Protein AF-A0A5M4EKE8-F1 (afdb_monomer_lite)

Radius of gyration: 19.18 Å; chains: 1; bounding box: 45×44×50 Å

Sequence (243 aa):
MVRGKYVNEHEVLLSEEEISHILTNMDTWMQNNTNKCTERKLEPSVVVTDFEQWIRYGADLSTQSAECKNLRIIAIAIPQESGLASSQNDFKNTFIHEYYHAQQNDLDQCNIKGDFSQSNSIWFVEGGAHYFSTSILAKESKKNIDSEILRMAYDIRDLSEDELIGQPDKWGAAALLLMTKLNLLSENSIMDSSLFDNCARENDFDSNSREIQHVKKHWKSIENKNGIFSFKKEALNFNKYSY

Foldseek 3Di:
DQPPDDFDFDDQPDDPVRLVVVLVVQLVVCVVCQVQAPPDRQDSVVVSVVVSSCRVRVTYQKDKDPRAQRDIDIDGHDDPVCVCPVCVLVVQLRVQLNVLLNLLRCLPPDDFPDDPLLGLNPLLSLQLSNLQSLQVVCVVVVHDSLQSLQVQCLVCLPPDSVVCSVVSHSLSVLLVVLCCLLVVDPPVCSNNNVCNPPPCSPVVVPSPDPSNVLSVVQSNQWDADPSGIDHDVSSSPDDPPDD

pLDDT: mean 87.77, std 12.26, range [34.72, 98.62]

Secondary structure (DSSP, 8-state):
-BTTB---B----S-HHHHHHHHHHHHHHHHHHGGG--SS---HHHHHHHHHHHHHTTB-SEEEEEEETTEEEEEE---GGGTTTTSHHHHHHHHHHHHHHHH-TTTTT----S-TTT-SHHHHHHHHHHHHHHHHHHHHTT--HHHHHHHHHHHHTTS-HHHHHT-HHHHHHHHHHHHHHTTSS-HHHHHTSGGGSTTHHHHTS-TTSHHHHHHHHHTT-EEEETTEEEE-HHHH---TT--

Structure (mmCIF, N/CA/C/O backbone):
data_AF-A0A5M4EKE8-F1
#
_entry.id   AF-A0A5M4EKE8-F1
#
loop_
_atom_site.group_PDB
_atom_site.id
_atom_site.type_symbol
_atom_site.label_atom_id
_atom_site.label_alt_id
_atom_site.label_comp_id
_atom_site.label_asym_id
_atom_site.label_entity_id
_atom_site.label_seq_id
_atom_site.pdbx_PDB_ins_code
_atom_site.Cartn_x
_atom_site.Cartn_y
_atom_site.Cartn_z
_atom_site.occupancy
_atom_site.B_iso_or_equiv
_atom_site.auth_seq_id
_atom_site.auth_comp_id
_atom_site.auth_asym_id
_atom_site.auth_atom_id
_atom_site.pdbx_PDB_model_num
ATOM 1 N N . MET A 1 1 ? -6.891 -1.728 -20.265 1.00 34.72 1 MET A N 1
ATOM 2 C CA . MET A 1 1 ? -6.288 -3.034 -19.896 1.00 34.72 1 MET A CA 1
ATOM 3 C C . MET A 1 1 ? -4.953 -3.172 -20.611 1.00 34.72 1 MET A C 1
ATOM 5 O O . MET A 1 1 ? -4.937 -3.389 -21.819 1.00 34.72 1 MET A O 1
ATOM 9 N N . VAL A 1 2 ? -3.840 -3.075 -19.883 1.00 49.22 2 VAL A N 1
ATOM 10 C CA . VAL A 1 2 ? -2.489 -3.290 -20.431 1.00 49.22 2 VAL A CA 1
ATOM 11 C C . VAL A 1 2 ? -2.040 -4.706 -20.044 1.00 49.22 2 VAL A C 1
ATOM 13 O O . VAL A 1 2 ? -2.000 -5.047 -18.865 1.00 49.22 2 VAL A O 1
ATOM 16 N N . ARG A 1 3 ? -1.809 -5.582 -21.038 1.00 50.12 3 ARG A N 1
ATOM 17 C CA . ARG A 1 3 ? -1.478 -7.024 -20.868 1.00 50.12 3 ARG A CA 1
ATOM 18 C C . ARG A 1 3 ? -2.383 -7.819 -19.904 1.00 50.12 3 ARG A C 1
ATOM 20 O O . ARG A 1 3 ? -1.906 -8.650 -19.137 1.00 50.12 3 ARG A O 1
ATOM 27 N N . GLY A 1 4 ? -3.697 -7.605 -19.930 1.00 51.53 4 GLY A N 1
ATOM 28 C CA . GLY A 1 4 ? -4.604 -8.377 -19.065 1.00 51.53 4 GLY A CA 1
ATOM 29 C C . GLY A 1 4 ? -4.650 -7.914 -17.605 1.00 51.53 4 GLY A C 1
ATOM 30 O O . GLY A 1 4 ? -5.331 -8.550 -16.805 1.00 51.53 4 GLY A O 1
ATOM 31 N N . LYS A 1 5 ? -3.964 -6.815 -17.254 1.00 58.81 5 LYS A N 1
ATOM 32 C CA . LYS A 1 5 ? -4.052 -6.176 -15.935 1.00 58.81 5 LYS A CA 1
ATOM 33 C C . LYS A 1 5 ? -5.082 -5.041 -15.949 1.00 58.81 5 LYS A C 1
ATOM 35 O O . LYS A 1 5 ? -5.201 -4.306 -16.939 1.00 58.81 5 LYS A O 1
ATOM 40 N N . TYR A 1 6 ? -5.832 -4.921 -14.855 1.00 65.56 6 TYR A N 1
ATOM 41 C CA . TYR A 1 6 ? -6.692 -3.770 -14.583 1.00 65.56 6 TYR A CA 1
ATOM 42 C C . TYR A 1 6 ? -5.802 -2.620 -14.119 1.00 65.56 6 TYR A C 1
ATOM 44 O O . TYR A 1 6 ? -5.177 -2.723 -13.072 1.00 65.56 6 TYR A O 1
ATOM 52 N N . VAL A 1 7 ? -5.712 -1.582 -14.943 1.00 74.38 7 VAL A N 1
ATOM 53 C CA . VAL A 1 7 ? -4.886 -0.388 -14.726 1.00 74.38 7 VAL A CA 1
ATOM 54 C C . VAL A 1 7 ? -5.716 0.831 -15.097 1.00 74.38 7 VAL A C 1
ATOM 56 O O . VAL A 1 7 ? -6.586 0.733 -15.976 1.00 74.38 7 VAL A O 1
ATOM 59 N N . ASN A 1 8 ? -5.450 1.960 -14.453 1.00 79.25 8 ASN A N 1
ATOM 60 C CA . ASN A 1 8 ? -5.975 3.244 -14.898 1.00 79.25 8 ASN A CA 1
ATOM 61 C C . ASN A 1 8 ? -5.157 3.721 -16.099 1.00 79.25 8 ASN A C 1
ATOM 63 O O . ASN A 1 8 ? -3.940 3.584 -16.109 1.00 79.25 8 ASN A O 1
ATOM 67 N N . GLU A 1 9 ? -5.813 4.255 -17.124 1.00 86.69 9 GLU A N 1
ATOM 68 C CA . GLU A 1 9 ? -5.136 4.759 -18.324 1.00 86.69 9 GLU A CA 1
ATOM 69 C C . GLU A 1 9 ? -5.091 6.289 -18.291 1.00 86.69 9 GLU A C 1
ATOM 71 O O . GLU A 1 9 ? -6.092 6.952 -18.005 1.00 86.69 9 GLU A O 1
ATOM 76 N N . HIS A 1 10 ? -3.921 6.844 -18.592 1.00 87.25 10 HIS A N 1
ATOM 77 C CA . HIS A 1 10 ? -3.620 8.269 -18.575 1.00 87.25 10 HIS A CA 1
ATOM 78 C C . HIS A 1 10 ? -3.048 8.720 -19.921 1.00 87.25 10 HIS A C 1
ATOM 80 O O . HIS A 1 10 ? -2.449 7.943 -20.665 1.00 87.25 10 HIS A O 1
ATOM 86 N N . GLU A 1 11 ? -3.207 10.006 -20.229 1.00 89.75 11 GLU A N 1
ATOM 87 C CA . GLU A 1 11 ? -2.534 10.608 -21.376 1.00 89.75 11 GLU A CA 1
ATOM 88 C C . GLU A 1 11 ? -1.020 10.674 -21.129 1.00 89.75 11 GLU A C 1
ATOM 90 O O . GLU A 1 11 ? -0.557 11.187 -20.107 1.00 89.75 11 GLU A O 1
ATOM 95 N N . VAL A 1 12 ? -0.243 10.167 -22.086 1.00 91.38 12 VAL A N 1
ATOM 96 C CA . VAL A 1 12 ? 1.219 10.222 -22.043 1.00 91.38 12 VAL A CA 1
ATOM 97 C C . VAL A 1 12 ? 1.684 11.543 -22.641 1.00 91.38 12 VAL A C 1
ATOM 99 O O . 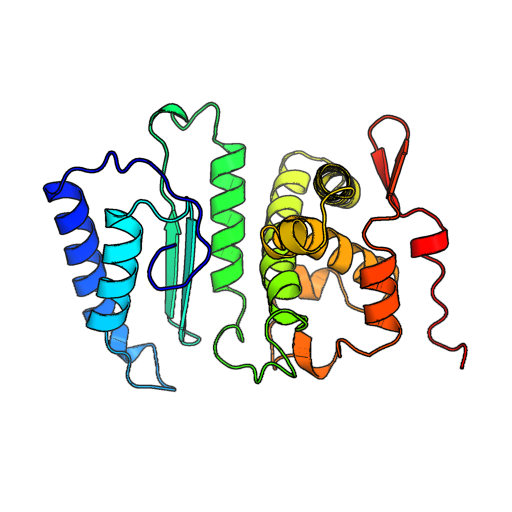VAL A 1 12 ? 1.562 11.771 -23.841 1.00 91.38 12 VAL A O 1
ATOM 102 N N . LEU A 1 13 ? 2.244 12.401 -21.789 1.00 92.06 13 LEU A N 1
ATOM 103 C CA . LEU A 1 13 ? 2.777 13.711 -22.183 1.00 92.06 13 LEU A CA 1
ATOM 104 C C . LEU A 1 13 ? 4.277 13.680 -22.514 1.00 92.06 13 LEU A C 1
ATOM 106 O O . LEU A 1 13 ? 4.806 14.648 -23.056 1.00 92.06 13 LEU A O 1
ATOM 110 N N . LEU A 1 14 ? 4.961 12.585 -22.170 1.00 92.19 14 LEU A N 1
ATOM 111 C CA . LEU A 1 14 ? 6.377 12.387 -22.468 1.00 92.19 14 LEU A CA 1
ATOM 112 C C . LEU A 1 14 ? 6.581 12.188 -23.972 1.00 92.19 14 LEU A C 1
ATOM 114 O O . LEU A 1 14 ? 5.863 11.425 -24.619 1.00 92.19 14 LEU A O 1
ATOM 118 N N . SER A 1 15 ? 7.605 12.833 -24.514 1.00 95.75 15 SER A N 1
ATOM 119 C CA . SER A 1 15 ? 8.065 12.603 -25.880 1.00 95.75 15 SER A CA 1
ATOM 120 C C . SER A 1 15 ? 8.753 11.241 -26.029 1.00 95.75 15 SER A C 1
ATOM 122 O O . SER A 1 15 ? 9.272 10.666 -25.073 1.00 95.75 15 SER A O 1
ATOM 124 N N . GLU A 1 16 ? 8.838 10.742 -27.264 1.00 96.75 16 GLU A N 1
ATOM 125 C CA . GLU A 1 16 ? 9.570 9.506 -27.577 1.00 96.75 16 GLU A CA 1
ATOM 126 C C . GLU A 1 16 ? 11.047 9.551 -27.157 1.00 96.75 16 GLU A C 1
ATOM 128 O O . GLU A 1 16 ? 11.613 8.527 -26.769 1.00 96.75 16 GLU A O 1
ATOM 133 N N . GLU A 1 17 ? 11.674 10.730 -27.203 1.00 97.75 17 GLU A N 1
ATOM 134 C CA . GLU A 1 17 ? 13.048 10.928 -26.737 1.00 97.75 17 GLU A CA 1
ATOM 135 C C . GLU A 1 17 ? 13.150 10.757 -25.215 1.00 97.75 17 GLU A C 1
ATOM 137 O O . GLU A 1 17 ? 14.023 10.031 -24.737 1.00 97.75 17 GLU A O 1
ATOM 142 N N . GLU A 1 18 ? 12.226 11.350 -24.453 1.00 96.38 18 GLU A N 1
ATOM 143 C CA . GLU A 1 18 ? 12.177 11.216 -22.992 1.00 96.38 18 GLU A CA 1
ATOM 144 C C . GLU A 1 18 ? 11.889 9.773 -22.567 1.00 96.38 18 GLU A C 1
ATOM 146 O O . GLU A 1 18 ? 12.588 9.237 -21.704 1.00 96.38 18 GLU A O 1
ATOM 151 N N . ILE A 1 19 ? 10.921 9.111 -23.211 1.00 96.38 19 ILE A N 1
ATOM 152 C CA . ILE A 1 19 ? 10.613 7.694 -22.965 1.00 96.38 19 ILE A CA 1
ATOM 153 C C . ILE A 1 19 ? 11.851 6.834 -23.248 1.00 96.38 19 ILE A C 1
ATOM 155 O O . ILE A 1 19 ? 12.256 6.031 -22.407 1.00 96.38 19 ILE A O 1
ATOM 159 N N . SER A 1 20 ? 12.505 7.035 -24.395 1.00 97.31 20 SER A N 1
ATOM 160 C CA . SER A 1 20 ? 13.715 6.287 -24.762 1.00 97.31 20 SER A CA 1
ATOM 161 C C . SER A 1 20 ? 14.861 6.520 -23.774 1.00 97.31 20 SER A C 1
ATOM 163 O O . SER A 1 20 ? 15.586 5.582 -23.431 1.00 97.31 20 SER A O 1
ATOM 165 N N . HIS A 1 21 ? 15.017 7.750 -23.279 1.00 97.50 21 HIS A N 1
ATOM 166 C CA . HIS A 1 21 ? 16.024 8.090 -22.278 1.00 97.50 21 HIS A CA 1
ATOM 167 C C . HIS A 1 21 ? 15.768 7.379 -20.940 1.00 97.50 21 HIS A C 1
ATOM 169 O O . HIS A 1 21 ? 16.689 6.781 -20.378 1.00 97.50 21 HIS A O 1
ATOM 175 N N . ILE A 1 22 ? 14.520 7.384 -20.456 1.00 95.81 22 ILE A N 1
ATOM 176 C CA . ILE A 1 22 ? 14.116 6.676 -19.230 1.00 95.81 22 ILE A CA 1
ATOM 177 C C . ILE A 1 22 ? 14.415 5.180 -19.358 1.00 95.81 22 ILE A C 1
ATOM 179 O O . ILE A 1 22 ? 15.078 4.611 -18.489 1.00 95.81 22 ILE A O 1
ATOM 183 N N . LEU A 1 23 ? 13.992 4.554 -20.460 1.00 96.69 23 LEU A N 1
ATOM 184 C CA . LEU A 1 23 ? 14.170 3.116 -20.679 1.00 96.69 23 LEU A CA 1
ATOM 185 C C . LEU A 1 23 ? 15.642 2.719 -20.819 1.00 96.69 23 LEU A C 1
ATOM 187 O O . LEU A 1 23 ? 16.052 1.699 -20.272 1.00 96.69 23 LEU A O 1
ATOM 191 N N . THR A 1 24 ? 16.461 3.549 -21.468 1.00 97.50 24 THR A N 1
ATOM 192 C CA . THR A 1 24 ? 17.911 3.313 -21.587 1.00 97.50 24 THR A CA 1
ATOM 193 C C . THR A 1 24 ? 18.609 3.382 -20.227 1.00 97.50 24 THR A C 1
ATOM 195 O O . THR A 1 24 ? 19.451 2.536 -19.904 1.00 97.50 24 THR A O 1
ATOM 198 N N . ASN A 1 25 ? 18.254 4.372 -19.400 1.00 96.88 25 ASN A N 1
ATOM 199 C CA . ASN A 1 25 ? 18.800 4.499 -18.048 1.00 96.88 25 ASN A CA 1
ATOM 200 C C . ASN A 1 25 ? 18.369 3.326 -17.165 1.00 96.88 25 ASN A C 1
ATOM 202 O O . ASN A 1 25 ? 19.186 2.787 -16.415 1.00 96.88 25 ASN A O 1
ATOM 206 N N . MET A 1 26 ? 17.106 2.912 -17.278 1.00 95.38 26 MET A N 1
ATOM 207 C CA . MET A 1 26 ? 16.574 1.765 -16.556 1.00 95.38 26 MET A CA 1
ATOM 208 C C . MET A 1 26 ? 17.278 0.468 -16.964 1.00 95.38 26 MET A C 1
ATOM 210 O O . MET A 1 26 ? 17.732 -0.260 -16.086 1.00 95.38 26 MET A O 1
ATOM 214 N N . ASP A 1 27 ? 17.447 0.199 -18.260 1.00 96.00 27 ASP A N 1
ATOM 215 C CA . ASP A 1 27 ? 18.169 -0.981 -18.755 1.00 96.00 27 ASP A CA 1
ATOM 216 C C . ASP A 1 27 ? 19.619 -1.006 -18.258 1.00 96.00 27 ASP A C 1
ATOM 218 O O . ASP A 1 27 ? 20.069 -1.994 -17.676 1.00 96.00 27 ASP A O 1
ATOM 222 N N . THR A 1 28 ? 20.325 0.123 -18.363 1.00 96.94 28 THR A N 1
ATOM 223 C CA . THR A 1 28 ? 21.696 0.259 -17.845 1.00 96.94 28 THR A CA 1
ATOM 224 C C . THR A 1 28 ? 21.759 -0.028 -16.344 1.00 96.94 28 THR A C 1
ATOM 226 O O . THR A 1 28 ? 22.638 -0.756 -15.871 1.00 96.94 28 THR A O 1
ATOM 229 N N . TRP A 1 29 ? 20.829 0.530 -15.566 1.00 95.69 29 TRP A N 1
ATOM 230 C CA . TRP A 1 29 ? 20.763 0.285 -14.129 1.00 95.69 29 TRP A CA 1
ATOM 231 C C . TRP A 1 29 ? 20.464 -1.186 -13.823 1.00 95.69 29 TRP A C 1
ATOM 233 O O . TRP A 1 29 ? 21.142 -1.780 -12.983 1.00 95.69 29 TRP A O 1
ATOM 243 N N . MET A 1 30 ? 19.520 -1.801 -14.534 1.00 94.31 30 MET A N 1
ATOM 244 C CA . MET A 1 30 ? 19.152 -3.204 -14.354 1.00 94.31 30 MET A CA 1
ATOM 245 C C . MET A 1 30 ? 20.316 -4.141 -14.668 1.00 94.31 30 MET A C 1
ATOM 247 O O . MET A 1 30 ? 20.621 -5.021 -13.861 1.00 94.31 30 MET A O 1
ATOM 251 N N . GLN A 1 31 ? 21.022 -3.928 -15.781 1.00 93.94 31 GLN A N 1
ATOM 252 C CA . GLN A 1 31 ? 22.198 -4.722 -16.155 1.00 93.94 31 GLN A CA 1
ATOM 253 C C . GLN A 1 31 ? 23.276 -4.683 -15.065 1.00 93.94 31 GLN A C 1
ATOM 255 O O . GLN A 1 31 ? 23.804 -5.729 -14.675 1.00 93.94 31 GLN A O 1
ATOM 260 N N . ASN A 1 32 ? 23.526 -3.499 -14.498 1.00 94.94 32 ASN A N 1
ATOM 261 C CA . ASN A 1 32 ? 24.509 -3.295 -13.432 1.00 94.94 32 ASN A CA 1
ATOM 262 C C . ASN A 1 32 ? 24.100 -3.891 -12.074 1.00 94.94 32 ASN A C 1
ATOM 264 O O . ASN A 1 32 ? 24.952 -4.034 -11.196 1.00 94.94 32 ASN A O 1
ATOM 268 N N . ASN A 1 33 ? 22.824 -4.243 -11.886 1.00 93.75 33 ASN A N 1
ATOM 269 C CA . ASN A 1 33 ? 22.287 -4.739 -10.616 1.00 93.75 33 ASN A CA 1
ATOM 270 C C . ASN A 1 33 ? 21.725 -6.168 -10.692 1.00 93.75 33 ASN A C 1
ATOM 272 O O . ASN A 1 33 ? 21.165 -6.659 -9.713 1.00 93.75 33 ASN A O 1
ATOM 276 N N . THR A 1 34 ? 21.925 -6.883 -11.802 1.00 90.44 34 THR A N 1
ATOM 277 C CA . THR A 1 34 ? 21.488 -8.288 -11.950 1.00 90.44 34 THR A CA 1
ATOM 278 C C . THR A 1 34 ? 22.017 -9.208 -10.847 1.00 90.44 34 THR A C 1
ATOM 280 O O . THR A 1 34 ? 21.327 -10.132 -10.425 1.00 90.44 34 THR A O 1
ATOM 283 N N . ASN A 1 35 ? 23.217 -8.934 -10.331 1.00 90.81 35 ASN A N 1
ATOM 284 C CA . ASN A 1 35 ? 23.854 -9.706 -9.263 1.00 90.81 35 ASN A CA 1
ATOM 285 C C . ASN A 1 35 ? 23.228 -9.509 -7.870 1.00 90.81 35 ASN A C 1
ATOM 287 O O . ASN A 1 35 ? 23.630 -10.194 -6.930 1.00 90.81 35 ASN A O 1
ATOM 291 N N . LYS A 1 36 ? 22.285 -8.573 -7.706 1.00 91.38 36 LYS A N 1
ATOM 292 C CA . LYS A 1 36 ? 21.576 -8.346 -6.436 1.00 91.38 36 LYS A CA 1
ATOM 293 C C . LYS A 1 36 ? 20.548 -9.434 -6.143 1.00 91.38 36 LYS A C 1
ATOM 295 O O . LYS A 1 36 ? 20.270 -9.704 -4.975 1.00 91.38 36 LYS A O 1
ATOM 300 N N . CYS A 1 37 ? 20.029 -10.074 -7.185 1.00 88.62 37 CYS A N 1
ATOM 301 C CA . CYS A 1 37 ? 19.116 -11.197 -7.061 1.00 88.62 37 CYS A CA 1
ATOM 302 C C . CYS A 1 37 ? 19.909 -12.495 -6.981 1.00 88.62 37 CYS A C 1
ATOM 304 O O . CYS A 1 37 ? 20.457 -12.968 -7.974 1.00 88.62 37 CYS A O 1
ATOM 306 N N . THR A 1 38 ? 19.996 -13.060 -5.778 1.00 86.62 38 THR A N 1
ATOM 307 C CA . THR A 1 38 ? 20.722 -14.315 -5.550 1.00 86.62 38 THR A CA 1
ATOM 308 C C . THR A 1 38 ? 19.814 -15.535 -5.625 1.00 86.62 38 THR A C 1
ATOM 310 O O . THR A 1 38 ? 20.314 -16.638 -5.826 1.00 86.62 38 THR A O 1
ATOM 313 N N . GLU A 1 39 ? 18.496 -15.367 -5.466 1.00 83.75 39 GLU A N 1
ATOM 314 C CA . GLU A 1 39 ? 17.552 -16.491 -5.493 1.00 83.75 39 GLU A CA 1
ATOM 315 C C . GLU A 1 39 ? 17.199 -16.943 -6.918 1.00 83.75 39 GLU A C 1
ATOM 317 O O . GLU A 1 39 ? 16.826 -18.097 -7.128 1.00 83.75 39 GLU A O 1
ATOM 322 N N . ARG A 1 40 ? 17.320 -16.049 -7.908 1.00 83.44 40 ARG A N 1
ATOM 323 C CA . ARG A 1 40 ? 16.988 -16.319 -9.313 1.00 83.44 40 ARG A CA 1
ATOM 324 C C . ARG A 1 40 ? 17.868 -15.524 -10.267 1.00 83.44 40 ARG A C 1
ATOM 326 O O . ARG A 1 40 ? 18.345 -14.444 -9.929 1.00 83.44 40 ARG A O 1
ATOM 333 N N . LYS A 1 41 ? 18.008 -16.020 -11.499 1.00 86.75 41 LYS A N 1
ATOM 334 C CA . LYS A 1 41 ? 18.562 -15.220 -12.595 1.00 86.75 41 LYS A CA 1
ATOM 335 C C . LYS A 1 41 ? 17.532 -14.164 -12.998 1.00 86.75 41 LYS A C 1
ATOM 337 O O . LYS A 1 41 ? 16.420 -14.504 -13.399 1.00 86.75 41 LYS A O 1
ATOM 342 N N . LEU A 1 42 ? 17.903 -12.897 -12.860 1.00 87.81 42 LEU A N 1
ATOM 343 C CA . LEU A 1 42 ? 17.104 -11.776 -13.334 1.00 87.81 42 LEU A CA 1
ATOM 344 C C . LEU A 1 42 ? 17.338 -11.576 -14.835 1.00 87.81 42 LEU A C 1
ATOM 346 O O . LEU A 1 42 ? 18.480 -11.636 -15.289 1.00 87.81 42 LEU A O 1
ATOM 350 N N . GLU A 1 43 ? 16.270 -11.315 -15.584 1.00 91.19 43 GLU A N 1
ATOM 351 C CA . GLU A 1 43 ? 16.325 -10.979 -17.011 1.00 91.19 43 GLU A CA 1
ATOM 352 C C . GLU A 1 43 ? 15.945 -9.495 -17.178 1.00 91.19 43 GLU A C 1
ATOM 354 O O . GLU A 1 43 ? 14.754 -9.182 -17.248 1.00 91.19 43 GLU A O 1
ATOM 359 N N . PRO A 1 44 ? 16.925 -8.564 -17.215 1.00 91.94 44 PRO A N 1
ATOM 360 C CA . PRO A 1 44 ? 16.681 -7.120 -17.314 1.00 91.94 44 PRO A CA 1
ATOM 361 C C . PRO A 1 44 ? 15.705 -6.719 -18.414 1.00 91.94 44 PRO A C 1
ATOM 363 O O . PRO A 1 44 ? 14.840 -5.878 -18.195 1.00 91.94 44 PRO A O 1
ATOM 366 N N . SER A 1 45 ? 15.809 -7.360 -19.580 1.00 92.81 45 SER A N 1
ATOM 367 C CA . SER A 1 45 ? 14.982 -7.046 -20.743 1.00 92.81 45 SER A CA 1
ATOM 368 C C . SER A 1 45 ? 13.493 -7.264 -20.489 1.00 92.81 45 SER A C 1
ATOM 370 O O . SER A 1 45 ? 12.684 -6.490 -20.993 1.00 92.81 45 SER A O 1
ATOM 372 N N . VAL A 1 46 ? 13.116 -8.270 -19.691 1.00 90.75 46 VAL A N 1
ATOM 373 C CA . VAL A 1 46 ? 11.710 -8.525 -19.340 1.00 90.75 46 VAL A CA 1
ATOM 374 C C . VAL A 1 46 ? 11.171 -7.379 -18.492 1.00 90.75 46 VAL A C 1
ATOM 376 O O . VAL A 1 46 ? 10.127 -6.820 -18.814 1.00 90.75 46 VAL A O 1
ATOM 379 N N . VAL A 1 47 ? 11.931 -6.975 -17.473 1.00 91.06 47 VAL A N 1
ATOM 380 C CA . VAL A 1 47 ? 11.558 -5.883 -16.565 1.00 91.06 47 VAL A CA 1
ATOM 381 C C . VAL A 1 47 ? 11.438 -4.566 -17.330 1.00 91.06 47 VAL A C 1
ATOM 383 O O . VAL A 1 47 ? 10.419 -3.890 -17.246 1.00 91.06 47 VAL A O 1
ATOM 386 N N . VAL A 1 48 ? 12.439 -4.223 -18.145 1.00 94.44 48 VAL A N 1
ATOM 387 C CA . VAL A 1 48 ? 12.421 -2.998 -18.962 1.00 94.44 48 VAL A CA 1
ATOM 388 C C . VAL A 1 48 ? 11.257 -3.008 -19.954 1.00 94.44 48 VAL A C 1
ATOM 390 O O . VAL A 1 48 ? 10.606 -1.982 -20.118 1.00 94.44 48 VAL A O 1
ATOM 393 N N . THR A 1 49 ? 10.941 -4.154 -20.570 1.00 93.81 49 THR A N 1
ATOM 394 C CA . THR A 1 49 ? 9.788 -4.269 -21.481 1.00 93.81 49 THR A CA 1
ATOM 395 C C . THR A 1 49 ? 8.467 -4.015 -20.752 1.00 93.81 49 THR A C 1
ATOM 397 O O . THR A 1 49 ? 7.567 -3.392 -21.312 1.00 93.81 49 THR A O 1
ATOM 400 N N . ASP A 1 50 ? 8.319 -4.488 -19.515 1.00 89.88 50 ASP A N 1
ATOM 401 C CA . ASP A 1 50 ? 7.093 -4.267 -18.746 1.00 89.88 50 ASP A CA 1
ATOM 402 C C . ASP A 1 50 ? 6.918 -2.778 -18.397 1.00 89.88 50 ASP A C 1
ATOM 404 O O . ASP A 1 50 ? 5.834 -2.224 -18.596 1.00 89.88 50 ASP A O 1
ATOM 408 N N . PHE A 1 51 ? 7.995 -2.095 -17.994 1.00 92.50 51 PHE A N 1
ATOM 409 C CA . PHE A 1 51 ? 7.972 -0.646 -17.753 1.00 92.50 51 PHE A CA 1
ATOM 410 C C . PHE A 1 51 ? 7.807 0.181 -19.032 1.00 92.50 51 PHE A C 1
ATOM 412 O O . PHE A 1 51 ? 7.099 1.186 -19.013 1.00 92.50 51 PHE A O 1
ATOM 419 N N . GLU A 1 52 ? 8.386 -0.242 -20.158 1.00 94.31 52 GLU A N 1
ATOM 420 C CA . GLU A 1 52 ? 8.141 0.379 -21.463 1.00 94.31 52 GLU A CA 1
ATOM 421 C C . GLU A 1 52 ? 6.651 0.400 -21.783 1.00 94.31 52 GLU A C 1
ATOM 423 O O . GLU A 1 52 ? 6.119 1.429 -22.196 1.00 94.31 52 GLU A O 1
ATOM 428 N N . GLN A 1 53 ? 5.958 -0.713 -21.562 1.00 90.44 53 GLN A N 1
ATOM 429 C CA . GLN A 1 53 ? 4.524 -0.765 -21.808 1.00 90.44 53 GLN A CA 1
ATOM 430 C C . GLN A 1 53 ? 3.746 0.114 -20.838 1.00 90.44 53 GLN A C 1
ATOM 432 O O . GLN A 1 53 ? 2.858 0.839 -21.279 1.00 90.44 53 GLN A O 1
ATOM 437 N N . TRP A 1 54 ? 4.096 0.107 -19.553 1.00 90.19 54 TRP A N 1
ATOM 438 C CA . TRP A 1 54 ? 3.477 1.010 -18.583 1.00 90.19 54 TRP A CA 1
ATOM 439 C C . TRP A 1 54 ? 3.586 2.474 -19.013 1.00 90.19 54 TRP A C 1
ATOM 441 O O . TRP A 1 54 ? 2.575 3.168 -19.091 1.00 90.19 54 TRP A O 1
ATOM 451 N N . ILE A 1 55 ? 4.792 2.914 -19.378 1.00 92.69 55 ILE A N 1
ATOM 452 C CA . ILE A 1 55 ? 5.055 4.302 -19.767 1.00 92.69 55 ILE A CA 1
ATOM 453 C C . ILE A 1 55 ? 4.347 4.644 -21.082 1.00 92.69 55 ILE A C 1
ATOM 455 O O . ILE A 1 55 ? 3.677 5.669 -21.166 1.00 92.69 55 ILE A O 1
ATOM 459 N N . ARG A 1 56 ? 4.464 3.795 -22.110 1.00 93.00 56 ARG A N 1
ATOM 460 C CA . ARG A 1 56 ? 3.922 4.080 -23.451 1.00 93.00 56 ARG A CA 1
ATOM 461 C C . ARG A 1 56 ? 2.402 4.051 -23.519 1.00 93.00 56 ARG A C 1
ATOM 463 O O . ARG A 1 56 ? 1.829 4.751 -24.348 1.00 93.00 56 ARG A O 1
ATOM 470 N N . TYR A 1 57 ? 1.759 3.238 -22.687 1.00 90.94 57 TYR A N 1
ATOM 471 C CA . TYR A 1 57 ? 0.299 3.150 -22.622 1.00 90.94 57 TYR A CA 1
ATOM 472 C C . TYR A 1 57 ? -0.298 3.979 -21.477 1.00 90.94 57 TYR A C 1
ATOM 474 O O . TYR A 1 57 ? -1.505 3.909 -21.261 1.00 90.94 57 TYR A O 1
ATOM 482 N N . GLY A 1 58 ? 0.525 4.748 -20.752 1.00 89.19 58 GLY A N 1
ATOM 483 C CA . GLY A 1 58 ? 0.076 5.616 -19.664 1.00 89.19 58 GLY A CA 1
ATOM 484 C C . GLY A 1 58 ? -0.646 4.858 -18.555 1.00 89.19 58 GLY A C 1
ATOM 485 O O . GLY A 1 58 ? -1.661 5.330 -18.055 1.00 89.19 58 GLY A O 1
ATOM 486 N N . ALA A 1 59 ? -0.184 3.655 -18.223 1.00 88.69 59 ALA A N 1
ATOM 487 C CA . ALA A 1 59 ? -0.855 2.825 -17.235 1.00 88.69 59 ALA A CA 1
ATOM 488 C C . ALA A 1 59 ? -0.403 3.180 -15.809 1.00 88.69 59 ALA A C 1
ATOM 490 O O . ALA A 1 59 ? 0.783 3.112 -15.496 1.00 88.69 59 ALA A O 1
ATOM 491 N N . ASP A 1 60 ? -1.385 3.524 -14.975 1.00 83.44 60 ASP A N 1
ATOM 492 C CA . ASP A 1 60 ? -1.282 3.998 -13.594 1.00 83.44 60 ASP A CA 1
ATOM 493 C C . ASP A 1 60 ? -0.375 5.235 -13.397 1.00 83.44 60 ASP A C 1
ATOM 495 O O . ASP A 1 60 ? 0.475 5.583 -14.216 1.00 83.44 60 ASP A O 1
ATOM 499 N N . LEU A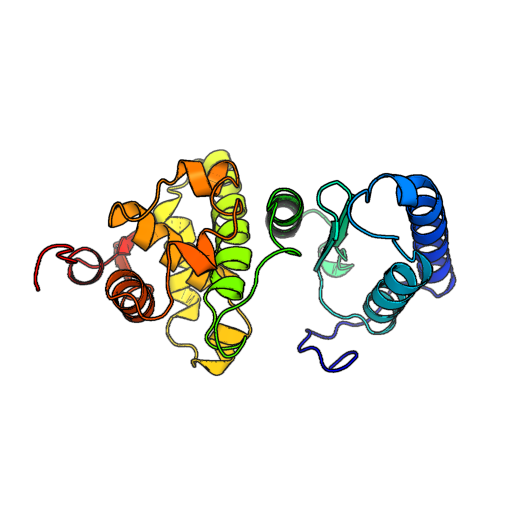 1 61 ? -0.577 5.964 -12.295 1.00 84.38 61 LEU A N 1
ATOM 500 C CA . LEU A 1 61 ? 0.287 7.101 -11.934 1.00 84.38 61 LEU A CA 1
ATOM 501 C C . LEU A 1 61 ? 1.512 6.675 -11.128 1.00 84.38 61 LEU A C 1
ATOM 503 O O . LEU A 1 61 ? 2.493 7.415 -11.053 1.00 84.38 61 LEU A O 1
ATOM 507 N N . SER A 1 62 ? 1.466 5.501 -10.514 1.00 87.50 62 SER A N 1
ATOM 508 C CA . SER A 1 62 ? 2.573 4.940 -9.761 1.00 87.50 62 SER A CA 1
ATOM 509 C C . SER A 1 62 ? 2.523 3.424 -9.786 1.00 87.50 62 SER A C 1
ATOM 511 O O . SER A 1 62 ? 1.464 2.821 -9.941 1.00 87.50 62 SER A O 1
ATOM 513 N N . THR A 1 63 ? 3.695 2.813 -9.667 1.00 86.50 63 THR A N 1
ATOM 514 C CA . THR A 1 63 ? 3.824 1.374 -9.480 1.00 86.50 63 THR A CA 1
ATOM 515 C C . THR A 1 63 ? 5.134 1.049 -8.783 1.00 86.50 63 THR A C 1
ATOM 517 O O . THR A 1 63 ? 6.149 1.739 -8.937 1.00 86.50 63 THR A O 1
ATOM 520 N N . GLN A 1 64 ? 5.135 -0.086 -8.104 1.00 87.62 64 GLN A N 1
ATOM 521 C CA . GLN A 1 64 ? 6.324 -0.746 -7.591 1.00 87.62 64 GLN A CA 1
ATOM 522 C C . GLN A 1 64 ? 6.569 -2.068 -8.330 1.00 87.62 64 GLN A C 1
ATOM 524 O O . GLN A 1 64 ? 5.637 -2.686 -8.848 1.00 87.62 64 GLN A O 1
ATOM 529 N N . SER A 1 65 ? 7.824 -2.512 -8.368 1.00 87.06 65 SER A N 1
ATOM 530 C CA . SER A 1 65 ? 8.186 -3.871 -8.768 1.00 87.06 65 SER A CA 1
ATOM 531 C C . SER A 1 65 ? 9.184 -4.485 -7.792 1.00 87.06 65 SER A C 1
ATOM 533 O O . SER A 1 65 ? 10.273 -3.947 -7.551 1.00 87.06 65 SER A O 1
ATOM 535 N N . ALA A 1 66 ? 8.815 -5.645 -7.253 1.00 88.19 66 ALA A N 1
ATOM 536 C CA . ALA A 1 66 ? 9.646 -6.477 -6.399 1.00 88.19 66 ALA A CA 1
ATOM 537 C C . ALA A 1 66 ? 10.388 -7.526 -7.242 1.00 88.19 66 ALA A C 1
ATOM 539 O O . ALA A 1 66 ? 9.944 -8.662 -7.375 1.00 88.19 66 ALA A O 1
ATOM 540 N N . GLU A 1 67 ? 11.537 -7.154 -7.814 1.00 87.50 67 GLU A N 1
ATOM 541 C CA . GLU A 1 67 ? 12.305 -8.064 -8.678 1.00 87.50 67 GLU A CA 1
ATOM 542 C C . GLU A 1 67 ? 12.939 -9.219 -7.895 1.00 87.50 67 GLU A C 1
ATOM 544 O O . GLU A 1 67 ? 12.956 -10.371 -8.327 1.00 87.50 67 GLU A O 1
ATOM 549 N N . CYS A 1 68 ? 13.477 -8.924 -6.726 1.00 85.31 68 CYS A N 1
ATOM 550 C CA . CYS A 1 68 ? 13.910 -9.911 -5.744 1.00 85.31 68 CYS A CA 1
ATOM 551 C C . CYS A 1 68 ? 14.105 -9.193 -4.420 1.00 85.31 68 CYS A C 1
ATOM 553 O O . CYS A 1 68 ? 14.113 -7.960 -4.389 1.00 85.31 68 CYS A O 1
ATOM 555 N N . LYS A 1 69 ? 14.344 -9.929 -3.333 1.00 81.44 69 LYS A N 1
ATOM 556 C CA . LYS A 1 69 ? 14.475 -9.363 -1.982 1.00 81.44 69 LYS A CA 1
ATOM 557 C C . LYS A 1 69 ? 15.380 -8.123 -1.888 1.00 81.44 69 LYS A C 1
ATOM 559 O O . LYS A 1 69 ? 15.086 -7.211 -1.128 1.00 81.44 69 LYS A O 1
ATOM 564 N N . ASN A 1 70 ? 16.455 -8.070 -2.678 1.00 86.88 70 ASN A N 1
ATOM 565 C CA . ASN A 1 70 ? 17.435 -6.977 -2.643 1.00 86.88 70 ASN A CA 1
ATOM 566 C C . ASN A 1 70 ? 17.315 -5.975 -3.804 1.00 86.88 70 ASN A C 1
ATOM 568 O O . ASN A 1 70 ? 18.177 -5.102 -3.935 1.00 86.88 70 ASN A O 1
ATOM 572 N N . LEU A 1 71 ? 16.315 -6.114 -4.676 1.00 89.94 71 LEU A N 1
ATOM 573 C CA . LEU A 1 71 ? 16.130 -5.250 -5.837 1.00 89.94 71 LEU A CA 1
ATOM 574 C C . LEU A 1 71 ? 14.659 -4.854 -5.971 1.00 89.94 71 LEU A C 1
ATOM 576 O O . LEU A 1 71 ? 13.785 -5.691 -6.203 1.00 89.94 71 LEU A O 1
ATOM 580 N N . ARG A 1 72 ? 14.409 -3.555 -5.814 1.00 90.88 72 ARG A N 1
ATOM 581 C CA . ARG A 1 72 ? 13.085 -2.936 -5.861 1.00 90.88 72 ARG A CA 1
ATOM 582 C C . ARG A 1 72 ? 13.116 -1.771 -6.835 1.00 90.88 72 ARG A C 1
ATOM 584 O O . ARG A 1 72 ? 14.113 -1.049 -6.895 1.00 90.88 72 ARG A O 1
ATOM 591 N N . ILE A 1 73 ? 12.028 -1.588 -7.567 1.00 90.75 73 ILE A N 1
ATOM 592 C CA . ILE A 1 73 ? 11.831 -0.460 -8.475 1.00 90.75 73 ILE A CA 1
ATOM 593 C C . ILE A 1 73 ? 10.561 0.257 -8.049 1.00 90.75 73 ILE A C 1
ATOM 595 O O . ILE A 1 73 ? 9.559 -0.386 -7.762 1.00 90.75 73 ILE A O 1
ATOM 599 N N . ILE A 1 74 ? 10.616 1.583 -8.019 1.00 90.38 74 ILE A N 1
ATOM 600 C CA . ILE A 1 74 ? 9.460 2.452 -7.823 1.00 90.38 74 ILE A CA 1
ATOM 601 C C . ILE A 1 74 ? 9.432 3.396 -9.015 1.00 90.38 74 ILE A C 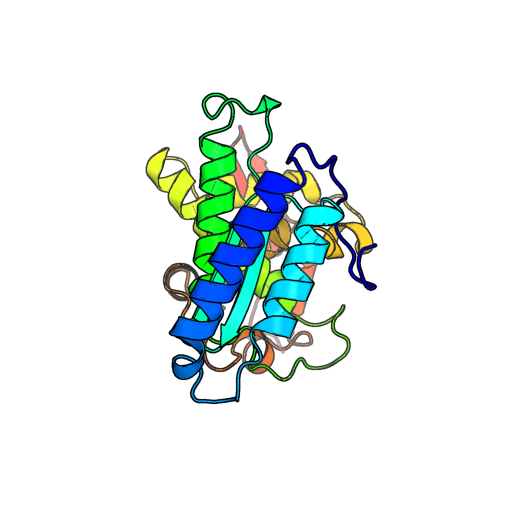1
ATOM 603 O O . ILE A 1 74 ? 10.433 4.062 -9.293 1.00 90.38 74 ILE A O 1
ATOM 607 N N . ALA A 1 75 ? 8.304 3.456 -9.707 1.00 89.31 75 ALA A N 1
ATOM 608 C CA . ALA A 1 75 ? 8.056 4.425 -10.760 1.00 89.31 75 ALA A CA 1
ATOM 609 C C . ALA A 1 75 ? 6.845 5.270 -10.390 1.00 89.31 75 ALA A C 1
ATOM 611 O O . ALA A 1 75 ? 5.821 4.753 -9.954 1.00 89.31 75 ALA A O 1
ATOM 612 N N . ILE A 1 76 ? 6.980 6.583 -10.555 1.00 88.25 76 ILE A N 1
ATOM 613 C CA . ILE A 1 76 ? 5.924 7.550 -10.269 1.00 88.25 76 ILE A CA 1
ATOM 614 C C . ILE A 1 76 ? 5.907 8.553 -11.415 1.00 88.25 76 ILE A C 1
ATOM 616 O O . ILE A 1 76 ? 6.920 9.197 -11.700 1.00 88.25 76 ILE A O 1
ATOM 620 N N . ALA A 1 77 ? 4.757 8.684 -12.061 1.00 85.88 77 ALA A N 1
ATOM 621 C CA . ALA A 1 77 ? 4.480 9.734 -13.020 1.00 85.88 77 ALA A CA 1
ATOM 622 C C . ALA A 1 77 ? 4.075 11.014 -12.275 1.00 85.88 77 ALA A C 1
ATOM 624 O O . ALA A 1 77 ? 3.307 10.983 -11.314 1.00 85.88 77 ALA A O 1
ATOM 625 N N . ILE A 1 78 ? 4.589 12.159 -12.724 1.00 79.81 78 ILE A N 1
ATOM 626 C CA . ILE A 1 78 ? 4.256 13.471 -12.158 1.00 79.81 78 ILE A CA 1
ATOM 627 C C . ILE A 1 78 ? 3.384 14.209 -13.181 1.00 79.81 78 ILE A C 1
ATOM 629 O O . ILE A 1 78 ? 3.912 14.637 -14.209 1.00 79.81 78 ILE A O 1
ATOM 633 N N . PRO A 1 79 ? 2.068 14.373 -12.940 1.00 71.94 79 PRO A N 1
ATOM 634 C CA . PRO A 1 79 ? 1.194 15.045 -13.896 1.00 71.94 79 PRO A CA 1
ATOM 635 C C . PRO A 1 79 ? 1.555 16.529 -14.046 1.00 71.94 79 PRO A C 1
ATOM 637 O O . PRO A 1 79 ? 1.879 17.206 -13.062 1.00 71.94 79 PRO A O 1
ATOM 640 N N . GLN A 1 80 ? 1.454 17.053 -15.271 1.00 70.81 80 GLN A N 1
ATOM 641 C CA . GLN A 1 80 ? 1.833 18.430 -15.611 1.00 70.81 80 GLN A CA 1
ATOM 642 C C . GLN A 1 80 ? 1.010 19.480 -14.840 1.00 70.81 80 GLN A C 1
ATOM 644 O O . GLN A 1 80 ? 1.553 20.493 -14.398 1.00 70.81 80 GLN A O 1
ATOM 649 N N . GLU A 1 81 ? -0.284 19.222 -14.629 1.00 62.69 81 GLU A N 1
ATOM 650 C CA . GLU A 1 81 ? -1.217 20.148 -13.965 1.00 62.69 81 GLU A CA 1
ATOM 651 C C . GLU A 1 81 ? -0.985 20.282 -12.450 1.00 62.69 81 GLU A C 1
ATOM 653 O O . GLU A 1 81 ? -1.369 21.278 -11.838 1.00 62.69 81 GLU A O 1
ATOM 658 N N . SER A 1 82 ? -0.309 19.309 -11.834 1.00 55.41 82 SER A N 1
ATOM 659 C CA . SER A 1 82 ? -0.056 19.269 -10.385 1.00 55.41 82 SER A CA 1
ATOM 660 C C . SER A 1 82 ? 0.988 20.283 -9.912 1.00 55.41 82 SER A C 1
ATOM 662 O O . SER A 1 82 ? 1.091 20.542 -8.712 1.00 55.41 82 SER A O 1
ATOM 664 N N . GLY A 1 83 ? 1.779 20.848 -10.832 1.00 50.97 83 GLY A N 1
ATOM 665 C CA . GLY A 1 83 ? 2.704 21.946 -10.567 1.00 50.97 83 GLY A CA 1
ATOM 666 C C . GLY A 1 83 ? 3.543 21.819 -9.292 1.00 50.97 83 GLY A C 1
ATOM 667 O O . GLY A 1 83 ? 3.775 22.848 -8.686 1.00 50.97 83 GLY A O 1
ATOM 668 N N . LEU A 1 84 ? 3.928 20.621 -8.823 1.00 52.97 84 LEU A N 1
ATOM 669 C CA . LEU A 1 84 ? 4.654 20.325 -7.564 1.00 52.97 84 LEU A CA 1
ATOM 670 C C . LEU A 1 84 ? 4.223 21.072 -6.274 1.00 52.97 84 LEU A C 1
ATOM 672 O O . LEU A 1 84 ? 4.836 20.845 -5.240 1.00 52.97 84 LEU A O 1
ATOM 676 N N . ALA A 1 85 ? 3.235 21.967 -6.278 1.00 48.56 85 ALA A N 1
ATOM 677 C CA . ALA A 1 85 ? 2.982 22.940 -5.211 1.00 48.56 85 ALA A CA 1
ATOM 678 C C . ALA A 1 85 ? 1.567 22.807 -4.636 1.00 48.56 85 ALA A C 1
ATOM 680 O O . ALA A 1 85 ? 1.406 22.871 -3.421 1.00 48.56 85 ALA A O 1
ATOM 681 N N . SER A 1 86 ? 0.559 22.540 -5.473 1.00 43.94 86 SER A N 1
ATOM 682 C CA . SER A 1 86 ? -0.783 22.128 -5.030 1.00 43.94 86 SER A CA 1
ATOM 683 C C . SER A 1 86 ? -0.874 20.621 -4.750 1.00 43.94 86 SER A C 1
ATOM 685 O O . SER A 1 86 ? -1.801 20.193 -4.073 1.00 43.94 86 SER A O 1
ATOM 687 N N . SER A 1 87 ? 0.114 19.837 -5.200 1.00 57.16 87 SER A N 1
ATOM 688 C CA . SER A 1 87 ? 0.155 18.371 -5.115 1.00 57.16 87 SER A CA 1
ATOM 689 C C . SER A 1 87 ? 1.223 17.806 -4.170 1.00 57.16 87 SER A C 1
ATOM 691 O O . SER A 1 87 ? 1.473 16.604 -4.206 1.00 57.16 87 SER A O 1
ATOM 693 N N . GLN A 1 88 ? 1.898 18.628 -3.348 1.00 66.31 88 GLN A N 1
ATOM 694 C CA . GLN A 1 88 ? 3.027 18.149 -2.526 1.00 66.31 88 GLN A CA 1
ATOM 695 C C . GLN A 1 88 ? 2.635 16.993 -1.620 1.00 66.31 88 GLN A C 1
ATOM 697 O O . GLN A 1 88 ? 3.364 16.012 -1.551 1.00 66.31 88 GLN A O 1
ATOM 702 N N . ASN A 1 89 ? 1.487 17.094 -0.949 1.00 71.88 89 ASN A N 1
ATOM 703 C CA . ASN A 1 89 ? 1.048 16.051 -0.031 1.00 71.88 89 ASN A CA 1
ATOM 704 C C . ASN A 1 89 ? 0.575 14.795 -0.762 1.00 71.88 89 ASN A C 1
ATOM 706 O O . ASN A 1 89 ? 0.860 13.708 -0.279 1.00 71.88 89 ASN A O 1
ATOM 710 N N . ASP A 1 90 ? -0.063 14.923 -1.925 1.00 77.25 90 ASP A N 1
ATOM 711 C CA . ASP A 1 90 ? -0.531 13.768 -2.701 1.00 77.25 90 ASP A CA 1
ATOM 712 C C . ASP A 1 90 ? 0.641 13.030 -3.355 1.00 77.25 90 ASP A C 1
ATOM 714 O O . ASP A 1 90 ? 0.747 11.807 -3.254 1.00 77.25 90 ASP A O 1
ATOM 718 N N . PHE A 1 91 ? 1.590 13.771 -3.933 1.00 81.12 91 PHE A N 1
ATOM 719 C CA . PHE A 1 91 ? 2.840 13.208 -4.441 1.00 81.12 91 PHE A CA 1
ATOM 720 C C . PHE A 1 91 ? 3.660 12.583 -3.312 1.00 81.12 91 PHE A C 1
ATOM 722 O O . PHE A 1 91 ? 4.150 11.468 -3.451 1.00 81.12 91 PHE A O 1
ATOM 729 N N . LYS A 1 92 ? 3.785 13.266 -2.170 1.00 86.62 92 LYS A N 1
ATOM 730 C CA . LYS A 1 92 ? 4.499 12.738 -1.005 1.00 86.62 92 LYS A CA 1
ATOM 731 C C . LYS A 1 92 ? 3.825 11.484 -0.456 1.00 86.62 92 LYS A C 1
ATOM 733 O O . LYS A 1 92 ? 4.529 10.539 -0.125 1.00 86.62 92 LYS A O 1
ATOM 738 N N . ASN A 1 93 ? 2.494 11.455 -0.386 1.00 88.88 93 ASN A N 1
ATOM 739 C CA . ASN A 1 93 ? 1.743 10.268 0.016 1.00 88.88 93 ASN A CA 1
ATOM 740 C C . ASN A 1 93 ? 2.038 9.100 -0.922 1.00 88.88 93 ASN A C 1
ATOM 742 O O . ASN A 1 93 ? 2.448 8.045 -0.455 1.00 88.88 93 ASN A O 1
ATOM 746 N N . THR A 1 94 ? 1.903 9.332 -2.230 1.00 88.44 94 THR A N 1
ATOM 747 C CA . THR A 1 94 ? 2.167 8.338 -3.279 1.00 88.44 94 THR A CA 1
ATOM 748 C C . THR A 1 94 ? 3.603 7.830 -3.191 1.00 88.44 94 THR A C 1
ATOM 750 O O . THR A 1 94 ? 3.834 6.632 -3.117 1.00 88.44 94 THR A O 1
ATOM 753 N N . PHE A 1 95 ? 4.585 8.726 -3.081 1.00 90.25 95 PHE A N 1
ATOM 754 C CA . PHE A 1 95 ? 5.985 8.340 -2.931 1.00 90.25 95 PHE A CA 1
ATOM 755 C C . PHE A 1 95 ? 6.230 7.492 -1.682 1.00 90.25 95 PHE A C 1
ATOM 757 O O . PHE A 1 95 ? 6.924 6.483 -1.761 1.00 90.25 95 PHE A O 1
ATOM 764 N N . ILE A 1 96 ? 5.677 7.877 -0.528 1.00 93.88 96 ILE A N 1
ATOM 765 C CA . ILE A 1 96 ? 5.852 7.119 0.717 1.00 93.88 96 ILE A CA 1
ATOM 766 C C . ILE A 1 96 ? 5.140 5.758 0.637 1.00 93.88 96 ILE A C 1
ATOM 768 O O . ILE A 1 96 ? 5.681 4.778 1.147 1.00 93.88 96 ILE A O 1
ATOM 772 N N . HIS A 1 97 ? 3.970 5.690 -0.004 1.00 94.94 97 HIS A N 1
ATOM 773 C CA . HIS A 1 97 ? 3.221 4.453 -0.258 1.00 94.94 97 HIS A CA 1
ATOM 774 C C . HIS A 1 97 ? 4.055 3.481 -1.096 1.00 94.94 97 HIS A C 1
ATOM 776 O O . HIS A 1 97 ? 4.371 2.386 -0.636 1.00 94.94 97 HIS A O 1
ATOM 782 N N . GLU A 1 98 ? 4.530 3.919 -2.263 1.00 92.81 98 GLU A N 1
ATOM 783 C CA . GLU A 1 98 ? 5.364 3.081 -3.132 1.00 92.81 98 GLU A CA 1
ATOM 784 C C . GLU A 1 98 ? 6.707 2.718 -2.488 1.00 92.81 98 GLU A C 1
ATOM 786 O O . GLU A 1 98 ? 7.205 1.599 -2.622 1.00 92.81 98 GLU A O 1
ATOM 791 N N . TYR A 1 99 ? 7.294 3.644 -1.727 1.00 93.38 99 TYR A N 1
ATOM 792 C CA . TYR A 1 99 ? 8.502 3.374 -0.951 1.00 93.38 99 TYR A CA 1
ATOM 793 C C . TYR A 1 99 ? 8.293 2.268 0.080 1.00 93.38 99 TYR A C 1
ATOM 795 O O . TYR A 1 99 ? 9.183 1.440 0.286 1.00 93.38 99 TYR A O 1
ATOM 803 N N . TYR A 1 100 ? 7.128 2.229 0.723 1.00 95.75 100 TYR A N 1
ATOM 804 C CA . TYR A 1 100 ? 6.822 1.185 1.685 1.00 95.75 100 TYR A CA 1
ATOM 805 C C . TYR A 1 100 ? 6.744 -0.195 1.025 1.00 95.75 100 TYR A C 1
ATOM 807 O O . TYR A 1 100 ? 7.249 -1.157 1.603 1.00 95.75 100 TYR A O 1
ATOM 815 N N . HIS A 1 101 ? 6.236 -0.306 -0.206 1.00 93.56 101 HIS A N 1
ATOM 816 C CA . HIS A 1 101 ? 6.267 -1.575 -0.940 1.00 93.56 101 HIS A CA 1
ATOM 817 C C . HIS A 1 101 ? 7.684 -2.124 -1.131 1.00 93.56 101 HIS A C 1
ATOM 819 O O . HIS A 1 101 ? 7.901 -3.331 -1.032 1.00 93.56 101 HIS A O 1
ATOM 825 N N . ALA A 1 102 ? 8.686 -1.256 -1.300 1.00 90.62 102 ALA A N 1
ATOM 826 C CA . ALA A 1 102 ? 10.078 -1.696 -1.359 1.00 90.62 102 ALA A CA 1
ATOM 827 C C . ALA A 1 102 ? 10.569 -2.341 -0.045 1.00 90.62 102 ALA A C 1
ATOM 829 O O . ALA A 1 102 ? 11.500 -3.145 -0.084 1.00 90.62 102 ALA A O 1
ATOM 830 N N . GLN A 1 103 ? 9.946 -2.023 1.096 1.00 90.75 103 GLN A N 1
ATOM 831 C CA . GLN A 1 103 ? 10.262 -2.611 2.405 1.00 90.75 103 GLN A CA 1
ATOM 832 C C . GLN A 1 103 ? 9.518 -3.925 2.672 1.00 90.75 103 GLN A C 1
ATOM 834 O O . GLN A 1 103 ? 9.943 -4.713 3.510 1.00 90.75 103 GLN A O 1
ATOM 839 N N . GLN A 1 104 ? 8.425 -4.198 1.958 1.00 92.25 104 GLN A N 1
ATOM 840 C CA . GLN A 1 104 ? 7.683 -5.446 2.113 1.00 92.25 104 GLN A CA 1
ATOM 841 C C . GLN A 1 104 ? 8.512 -6.600 1.531 1.00 92.25 104 GLN A C 1
ATOM 843 O O . GLN A 1 104 ? 8.775 -6.662 0.325 1.00 92.25 104 GLN A O 1
ATOM 848 N N . ASN A 1 105 ? 8.996 -7.499 2.388 1.00 86.12 105 ASN A N 1
ATOM 849 C CA . ASN A 1 105 ? 10.061 -8.435 2.015 1.00 86.12 105 ASN A CA 1
ATOM 850 C C . ASN A 1 105 ? 9.572 -9.627 1.190 1.00 86.12 105 ASN A C 1
ATOM 852 O O . ASN A 1 105 ? 10.320 -10.127 0.351 1.00 86.12 105 ASN A O 1
ATOM 856 N N . ASP A 1 106 ? 8.341 -10.075 1.407 1.00 83.56 106 ASP A N 1
ATOM 857 C CA . ASP A 1 106 ? 7.799 -11.337 0.897 1.00 83.56 106 ASP A CA 1
ATOM 858 C C . ASP A 1 106 ? 6.762 -11.157 -0.236 1.00 83.56 106 ASP A C 1
ATOM 860 O O . ASP A 1 106 ? 5.905 -12.019 -0.464 1.00 83.56 106 ASP A O 1
ATOM 864 N N . LEU A 1 107 ? 6.823 -10.039 -0.968 1.00 80.50 107 LEU A N 1
ATOM 865 C CA . LEU A 1 107 ? 5.909 -9.752 -2.083 1.00 80.50 107 LEU A CA 1
ATOM 866 C C . LEU A 1 107 ? 5.987 -10.791 -3.212 1.00 80.50 107 LEU A C 1
ATOM 868 O O . LEU A 1 107 ? 4.962 -11.139 -3.792 1.00 80.50 107 LEU A O 1
ATOM 872 N N . ASP A 1 108 ? 7.177 -11.322 -3.492 1.00 70.69 108 ASP A N 1
ATOM 873 C CA . ASP A 1 108 ? 7.462 -12.248 -4.594 1.00 70.69 108 ASP A CA 1
ATOM 874 C C . ASP A 1 108 ? 7.530 -13.729 -4.173 1.00 70.69 108 ASP A C 1
ATOM 876 O O . ASP A 1 108 ? 7.787 -14.596 -5.007 1.00 70.69 108 ASP A O 1
ATOM 880 N N . GLN A 1 109 ? 7.311 -14.044 -2.889 1.00 70.44 109 GLN A N 1
ATOM 881 C CA . GLN A 1 109 ? 7.714 -15.342 -2.310 1.00 70.44 109 GLN A CA 1
ATOM 882 C C . GLN A 1 109 ? 6.566 -16.171 -1.724 1.00 70.44 109 GLN A C 1
ATOM 884 O O . GLN A 1 109 ? 6.790 -17.289 -1.255 1.00 70.44 109 GLN A O 1
ATOM 889 N N . CYS A 1 110 ? 5.339 -15.650 -1.736 1.00 78.25 110 CYS A N 1
ATOM 890 C CA . CYS A 1 110 ? 4.228 -16.280 -1.032 1.00 78.25 110 CYS A CA 1
ATOM 891 C C . CYS A 1 110 ? 3.355 -17.154 -1.922 1.00 78.25 110 CYS A C 1
ATOM 893 O O . CYS A 1 110 ? 2.864 -16.735 -2.968 1.00 78.25 110 CYS A O 1
ATOM 895 N N . ASN A 1 111 ? 3.093 -18.369 -1.438 1.00 73.50 111 ASN A N 1
ATOM 896 C CA . ASN A 1 111 ? 2.077 -19.245 -2.001 1.00 73.50 111 ASN A CA 1
ATOM 897 C C . ASN A 1 111 ? 0.697 -18.722 -1.600 1.00 73.50 111 ASN A C 1
ATOM 899 O O . ASN A 1 111 ? 0.217 -18.995 -0.499 1.00 73.50 111 ASN A O 1
ATOM 903 N N . ILE A 1 112 ? 0.081 -17.963 -2.499 1.00 72.19 112 ILE A N 1
ATOM 904 C CA . ILE A 1 112 ? -1.270 -17.439 -2.322 1.00 72.19 112 ILE A CA 1
ATOM 905 C C . ILE A 1 112 ? -2.253 -18.611 -2.249 1.00 72.19 112 ILE A C 1
ATOM 907 O O . ILE A 1 112 ? -2.293 -19.457 -3.148 1.00 72.19 112 ILE A O 1
ATOM 911 N N . LYS A 1 113 ? -3.019 -18.694 -1.156 1.00 65.38 113 LYS A N 1
ATOM 912 C CA . LYS A 1 113 ? -3.996 -19.771 -0.955 1.00 65.38 113 LYS A CA 1
ATOM 913 C C . LYS A 1 113 ? -5.336 -19.386 -1.585 1.00 65.38 113 LYS A C 1
ATOM 915 O O . LYS A 1 113 ? -5.919 -18.370 -1.224 1.00 65.38 113 LYS A O 1
ATOM 920 N N . GLY A 1 114 ? -5.857 -20.249 -2.457 1.00 63.25 114 GLY A N 1
ATOM 921 C CA . GLY A 1 114 ? -7.146 -20.042 -3.128 1.00 63.25 114 GLY A CA 1
ATOM 922 C C . GLY A 1 114 ? -7.060 -19.089 -4.323 1.00 63.25 114 GLY A C 1
ATOM 923 O O . GLY A 1 114 ? -5.979 -18.852 -4.861 1.00 63.25 114 GLY A O 1
ATOM 924 N N . ASP A 1 115 ? -8.209 -18.566 -4.754 1.00 62.53 115 ASP A N 1
ATOM 925 C CA . ASP A 1 115 ? -8.260 -17.586 -5.840 1.00 62.53 115 ASP A CA 1
ATOM 926 C C . ASP A 1 115 ? -7.626 -16.261 -5.400 1.00 62.53 115 ASP A C 1
ATOM 928 O O . ASP A 1 115 ? -7.895 -15.756 -4.308 1.00 62.53 115 ASP A O 1
ATOM 932 N N . PHE A 1 116 ? -6.819 -15.657 -6.278 1.00 59.09 116 PHE A N 1
ATOM 933 C CA . PHE A 1 116 ? -6.133 -14.383 -6.020 1.00 59.09 116 PHE A CA 1
ATOM 934 C C . PHE A 1 116 ? -7.101 -13.261 -5.601 1.00 59.09 116 PHE A C 1
ATOM 936 O O . PHE A 1 116 ? -6.757 -12.429 -4.769 1.00 59.09 116 PHE A O 1
ATOM 943 N N . SER A 1 117 ? -8.336 -13.280 -6.115 1.00 58.88 117 SER A N 1
ATOM 944 C CA . SER A 1 117 ? -9.401 -12.332 -5.758 1.00 58.88 117 SER A CA 1
ATOM 945 C C . SER A 1 117 ? -9.962 -12.519 -4.343 1.00 58.88 117 SER A C 1
ATOM 947 O O . SER A 1 117 ? -10.553 -11.593 -3.795 1.00 58.88 117 SER A O 1
ATOM 949 N N . GLN A 1 118 ? -9.794 -13.698 -3.741 1.00 62.25 118 GLN A N 1
ATOM 950 C CA . GLN A 1 118 ? -10.258 -14.012 -2.383 1.00 62.25 118 GLN A CA 1
ATOM 951 C C . GLN A 1 118 ? -9.124 -14.008 -1.350 1.00 62.25 118 GLN A C 1
ATOM 953 O O . GLN A 1 118 ? -9.382 -13.990 -0.138 1.00 62.25 118 GLN A O 1
ATOM 958 N N . SER A 1 119 ? -7.881 -14.005 -1.831 1.00 74.00 119 SER A N 1
ATOM 959 C CA . SER A 1 119 ? -6.673 -13.936 -1.022 1.00 74.00 119 SER A CA 1
ATOM 960 C C . SER A 1 119 ? -6.628 -12.671 -0.169 1.00 74.00 119 SER A C 1
ATOM 962 O O . SER A 1 119 ? -7.159 -11.611 -0.510 1.00 74.00 119 SER A O 1
ATOM 964 N N . ASN A 1 120 ? -5.954 -12.787 0.971 1.00 79.44 120 ASN A N 1
ATOM 965 C CA . ASN A 1 120 ? -5.671 -11.642 1.815 1.00 79.44 120 ASN A CA 1
ATOM 966 C C . ASN A 1 120 ? -4.508 -10.790 1.293 1.00 79.44 120 ASN A C 1
ATOM 968 O O . ASN A 1 120 ? -4.380 -9.635 1.690 1.00 79.44 120 ASN A O 1
ATOM 972 N N . SER A 1 121 ? -3.700 -11.318 0.374 1.00 83.31 121 SER A N 1
ATOM 973 C CA . SER A 1 121 ? -2.468 -10.678 -0.073 1.00 83.31 121 SER A CA 1
ATOM 974 C C . SER A 1 121 ? -2.660 -9.252 -0.567 1.00 83.31 121 SER A C 1
ATOM 976 O O . SER A 1 121 ? -1.949 -8.374 -0.093 1.00 83.31 121 SER A O 1
ATOM 978 N N . ILE A 1 122 ? -3.622 -9.000 -1.458 1.00 86.06 122 ILE A N 1
ATOM 979 C CA . ILE A 1 122 ? -3.759 -7.685 -2.103 1.00 86.06 122 ILE A CA 1
ATOM 980 C C . ILE A 1 122 ? -4.047 -6.596 -1.063 1.00 86.06 122 ILE A C 1
ATOM 982 O O . ILE A 1 122 ? -3.317 -5.615 -0.965 1.00 86.06 122 ILE A O 1
ATOM 986 N N . TRP A 1 123 ? -5.082 -6.782 -0.242 1.00 89.94 123 TRP A N 1
ATOM 987 C CA . TRP A 1 123 ? -5.491 -5.756 0.717 1.00 89.94 123 TRP A CA 1
ATOM 988 C C . TRP A 1 123 ? -4.528 -5.620 1.895 1.00 89.94 123 TRP A C 1
ATOM 990 O O . TRP A 1 123 ? -4.405 -4.529 2.441 1.00 89.94 123 TRP A O 1
ATOM 1000 N N . PHE A 1 124 ? -3.817 -6.685 2.282 1.00 93.31 124 PHE A N 1
ATOM 1001 C CA . PHE A 1 124 ? -2.734 -6.561 3.258 1.00 93.31 124 PHE A CA 1
ATOM 1002 C C . PHE A 1 124 ? -1.588 -5.723 2.697 1.00 93.31 124 PHE A C 1
ATOM 1004 O O . PHE A 1 124 ? -1.108 -4.824 3.382 1.00 93.31 124 PHE A O 1
ATOM 1011 N N . VAL A 1 125 ? -1.146 -6.017 1.472 1.00 92.94 125 VAL A N 1
ATOM 1012 C CA . VAL A 1 125 ? -0.007 -5.352 0.826 1.00 92.94 125 VAL A CA 1
ATOM 1013 C C . VAL A 1 125 ? -0.301 -3.874 0.590 1.00 92.94 125 VAL A C 1
ATOM 1015 O O . VAL A 1 125 ? 0.429 -3.023 1.101 1.00 92.94 125 VAL A O 1
ATOM 1018 N N . GLU A 1 126 ? -1.401 -3.569 -0.093 1.00 93.56 126 GLU A N 1
ATOM 1019 C CA . GLU A 1 126 ? -1.808 -2.195 -0.407 1.00 93.56 126 GLU A CA 1
ATOM 1020 C C . GLU A 1 126 ? -2.271 -1.443 0.841 1.00 93.56 126 GLU A C 1
ATOM 1022 O O . GLU A 1 126 ? -1.923 -0.282 1.056 1.00 93.56 126 GLU A O 1
ATOM 1027 N N . GLY A 1 127 ? -2.994 -2.126 1.731 1.00 96.56 127 GLY A N 1
ATOM 1028 C CA . GLY A 1 127 ? -3.417 -1.561 3.005 1.00 96.56 127 GLY A CA 1
ATOM 1029 C C . GLY A 1 127 ? -2.254 -1.229 3.930 1.00 96.56 127 GLY A C 1
ATOM 1030 O O . GLY A 1 127 ? -2.308 -0.223 4.633 1.00 96.56 127 GLY A O 1
ATOM 1031 N N . GLY A 1 128 ? -1.191 -2.037 3.932 1.00 97.31 128 GLY A N 1
ATOM 1032 C CA . GLY A 1 128 ? 0.017 -1.782 4.717 1.00 97.31 128 GLY A CA 1
ATOM 1033 C C . GLY A 1 128 ? 0.747 -0.528 4.245 1.00 97.31 128 GLY A C 1
ATOM 1034 O O . GLY A 1 128 ? 1.076 0.330 5.066 1.00 97.31 128 GLY A O 1
ATOM 1035 N N . ALA A 1 129 ? 0.920 -0.388 2.928 1.00 97.00 129 ALA A N 1
ATOM 1036 C CA . ALA A 1 129 ? 1.508 0.801 2.317 1.00 97.00 129 ALA A CA 1
ATOM 1037 C C . ALA A 1 129 ? 0.691 2.064 2.616 1.00 97.00 129 ALA A C 1
ATOM 1039 O O . ALA A 1 129 ? 1.246 3.057 3.098 1.00 97.00 129 ALA A O 1
ATOM 1040 N N . HIS A 1 130 ? -0.632 1.983 2.474 1.00 97.31 130 HIS A N 1
ATOM 1041 C CA . HIS A 1 130 ? -1.529 3.108 2.724 1.00 97.31 130 HIS A CA 1
ATOM 1042 C C . HIS A 1 130 ? -1.624 3.477 4.213 1.00 97.31 130 HIS A C 1
ATOM 1044 O O . HIS A 1 130 ? -1.672 4.658 4.571 1.00 97.31 130 HIS A O 1
ATOM 1050 N N . TYR A 1 131 ? -1.613 2.482 5.110 1.00 98.44 131 TYR A N 1
ATOM 1051 C CA . TYR A 1 131 ? -1.528 2.701 6.557 1.00 98.44 131 TYR A CA 1
ATOM 1052 C C . TYR A 1 131 ? -0.236 3.445 6.898 1.00 98.44 131 TYR A C 1
ATOM 1054 O O . TYR A 1 131 ? -0.264 4.443 7.628 1.00 98.44 131 TYR A O 1
ATOM 1062 N N . PHE A 1 132 ? 0.899 2.968 6.381 1.00 98.44 132 PHE A N 1
ATOM 1063 C CA . PHE A 1 132 ? 2.208 3.547 6.652 1.00 98.44 132 PHE A CA 1
ATOM 1064 C C . PHE A 1 132 ? 2.289 4.993 6.161 1.00 98.44 132 PHE A C 1
ATOM 1066 O O . PHE A 1 132 ? 2.602 5.889 6.951 1.00 98.44 132 PHE A O 1
ATOM 1073 N N . SER A 1 133 ? 1.955 5.246 4.894 1.00 97.19 133 SER A N 1
ATOM 1074 C CA . SER A 1 133 ? 2.041 6.582 4.301 1.00 97.19 133 SER A CA 1
ATOM 1075 C C . SER A 1 133 ? 1.135 7.586 5.019 1.00 97.19 133 SER A C 1
ATOM 1077 O O . SER A 1 133 ? 1.596 8.658 5.432 1.00 97.19 133 SER A O 1
ATOM 1079 N N . THR A 1 134 ? -0.113 7.196 5.301 1.00 96.81 134 THR A N 1
ATOM 1080 C CA . THR A 1 134 ? -1.073 8.013 6.055 1.00 96.81 134 THR A CA 1
ATOM 1081 C C . THR A 1 134 ? -0.562 8.306 7.462 1.00 96.81 134 THR A C 1
ATOM 1083 O O . THR A 1 134 ? -0.651 9.443 7.930 1.00 96.81 134 THR A O 1
ATOM 1086 N N . SER A 1 135 ? 0.038 7.319 8.132 1.00 97.31 135 SER A N 1
ATOM 1087 C CA . SER A 1 135 ? 0.601 7.488 9.474 1.00 97.31 135 SER A CA 1
ATOM 1088 C C . SER A 1 135 ? 1.747 8.496 9.506 1.00 97.31 135 SER A C 1
ATOM 1090 O O . SER A 1 135 ? 1.812 9.317 10.425 1.00 97.31 135 SER A O 1
ATOM 1092 N N . ILE A 1 136 ? 2.644 8.472 8.517 1.00 96.50 136 ILE A N 1
ATOM 1093 C CA . ILE A 1 136 ? 3.749 9.436 8.419 1.00 96.50 136 ILE A CA 1
ATOM 1094 C C . ILE A 1 136 ? 3.211 10.857 8.209 1.00 96.50 136 ILE A C 1
ATOM 1096 O O . ILE A 1 136 ? 3.585 11.771 8.950 1.00 96.50 136 ILE A O 1
ATOM 1100 N N . LEU A 1 137 ? 2.287 11.042 7.264 1.00 94.44 137 LEU A N 1
ATOM 1101 C CA . LEU A 1 137 ? 1.723 12.359 6.951 1.00 94.44 137 LEU A CA 1
ATOM 1102 C C . LEU A 1 137 ? 0.860 12.925 8.082 1.00 94.44 137 LEU A C 1
ATOM 1104 O O . LEU A 1 137 ? 0.921 14.123 8.380 1.00 94.44 137 LEU A O 1
ATOM 1108 N N . ALA A 1 138 ? 0.078 12.073 8.748 1.00 95.12 138 ALA A N 1
ATOM 1109 C CA . ALA A 1 138 ? -0.706 12.465 9.910 1.00 95.12 138 ALA A CA 1
ATOM 1110 C C . ALA A 1 138 ? 0.204 12.898 11.069 1.00 95.12 138 ALA A C 1
ATOM 1112 O O . ALA A 1 138 ? -0.059 13.937 11.677 1.00 95.12 138 ALA A O 1
ATOM 1113 N N . LYS A 1 139 ? 1.307 12.177 11.334 1.00 95.00 139 LYS A N 1
ATOM 1114 C CA . LYS A 1 139 ? 2.303 12.565 12.352 1.00 95.00 139 LYS A CA 1
ATOM 1115 C C . LYS A 1 139 ? 2.929 13.923 12.046 1.00 95.00 139 LYS A C 1
ATOM 1117 O O . LYS A 1 139 ? 2.967 14.783 12.925 1.00 95.00 139 LYS A O 1
ATOM 1122 N N . GLU A 1 140 ? 3.371 14.136 10.811 1.00 93.88 140 GLU A N 1
ATOM 1123 C CA . GLU A 1 140 ? 3.949 15.411 10.371 1.00 93.88 140 GLU A CA 1
ATOM 1124 C C . GLU A 1 140 ? 2.962 16.574 10.528 1.00 93.88 140 GLU A C 1
ATOM 1126 O O . GLU A 1 140 ? 3.312 17.639 11.039 1.00 93.88 140 GLU A O 1
ATOM 1131 N N . SER A 1 141 ? 1.699 16.335 10.176 1.00 93.38 141 SER A N 1
ATOM 1132 C CA . SER A 1 141 ? 0.617 17.318 10.282 1.00 93.38 141 SER A CA 1
ATOM 1133 C C . SER A 1 141 ? 0.008 17.422 11.688 1.00 93.38 141 SER A C 1
ATOM 1135 O O . SER A 1 141 ? -0.950 18.172 11.878 1.00 93.38 141 SER A O 1
ATOM 1137 N N . LYS A 1 142 ? 0.524 16.675 12.677 1.00 95.81 142 LYS A N 1
ATOM 1138 C CA . LYS A 1 142 ? -0.007 16.581 14.054 1.00 95.81 142 LYS A CA 1
ATOM 1139 C C . LYS A 1 142 ? -1.496 16.213 14.118 1.00 95.81 142 LYS A C 1
ATOM 1141 O O . LYS A 1 142 ? -2.230 16.682 14.989 1.00 95.81 142 LYS A O 1
ATOM 1146 N N . LYS A 1 143 ? -1.945 15.379 13.185 1.00 95.94 143 LYS A N 1
ATOM 1147 C CA . LYS A 1 143 ? -3.309 14.859 13.103 1.00 95.94 143 LYS A CA 1
ATOM 1148 C C . LYS A 1 143 ? -3.429 13.504 13.799 1.00 95.94 143 LYS A C 1
ATOM 1150 O O . LYS A 1 143 ? -2.441 12.814 14.039 1.00 95.94 143 LYS A O 1
ATOM 1155 N N . ASN A 1 144 ? -4.663 13.114 14.109 1.00 97.56 144 ASN A N 1
ATOM 1156 C CA . ASN A 1 144 ? -4.960 11.787 14.634 1.00 97.56 144 ASN A CA 1
ATOM 1157 C C . ASN A 1 144 ? -4.857 10.745 13.503 1.00 97.56 144 ASN A C 1
ATOM 1159 O O . ASN A 1 144 ? -5.608 10.825 12.534 1.00 97.56 144 ASN A O 1
ATOM 1163 N N . ILE A 1 145 ? -3.928 9.795 13.642 1.00 97.69 145 ILE A N 1
ATOM 1164 C CA . ILE A 1 145 ? -3.631 8.761 12.636 1.00 97.69 145 ILE A CA 1
ATOM 1165 C C . ILE A 1 145 ? -4.862 7.895 12.360 1.00 97.69 145 ILE A C 1
ATOM 1167 O O . ILE A 1 145 ? -5.298 7.818 11.213 1.00 97.69 145 ILE A O 1
ATOM 1171 N N . ASP A 1 146 ? -5.455 7.312 13.409 1.00 98.38 146 ASP A N 1
ATOM 1172 C CA . ASP A 1 146 ? -6.649 6.468 13.297 1.00 98.38 146 ASP A CA 1
ATOM 1173 C C . ASP A 1 146 ? -7.760 7.193 12.534 1.00 98.38 146 ASP A C 1
ATOM 1175 O O . ASP A 1 146 ? -8.353 6.651 11.608 1.00 98.38 146 ASP A O 1
ATOM 1179 N N . SER A 1 147 ? -8.019 8.448 12.896 1.00 98.44 147 SER A N 1
ATOM 1180 C CA . SER A 1 147 ? -9.074 9.242 12.281 1.00 98.44 147 SER A CA 1
ATOM 1181 C C . SER A 1 147 ? -8.798 9.551 10.811 1.00 98.44 147 SER A C 1
ATOM 1183 O O . SER A 1 147 ? -9.752 9.636 10.047 1.00 98.44 147 SER A O 1
ATOM 1185 N N . GLU A 1 148 ? -7.544 9.750 10.394 1.00 97.94 148 GLU A N 1
ATOM 1186 C CA . GLU A 1 148 ? -7.222 9.986 8.979 1.00 97.94 148 GLU A CA 1
ATOM 1187 C C . GLU A 1 148 ? -7.376 8.709 8.147 1.00 97.94 148 GLU A C 1
ATOM 1189 O O . GLU A 1 148 ? -8.015 8.757 7.095 1.00 97.94 148 GLU A O 1
ATOM 1194 N N . ILE A 1 149 ? -6.905 7.564 8.653 1.00 98.25 149 ILE A N 1
ATOM 1195 C CA . ILE A 1 149 ? -7.112 6.254 8.010 1.00 98.25 149 ILE A CA 1
ATOM 1196 C C . ILE A 1 149 ? -8.613 5.971 7.868 1.00 98.25 149 ILE A C 1
ATOM 1198 O O . ILE A 1 149 ? -9.108 5.648 6.786 1.00 98.25 149 ILE A O 1
ATOM 1202 N N . LEU A 1 150 ? -9.369 6.140 8.955 1.00 98.62 150 LEU A N 1
ATOM 1203 C CA . LEU A 1 150 ? -10.803 5.864 8.962 1.00 98.62 150 LEU A CA 1
ATOM 1204 C C . LEU A 1 150 ? -11.607 6.864 8.141 1.00 98.62 150 LEU A C 1
ATOM 1206 O O . LEU A 1 150 ? -12.635 6.478 7.597 1.00 98.62 150 LEU A O 1
ATOM 1210 N N . ARG A 1 151 ? -11.160 8.116 8.008 1.00 97.94 151 ARG A N 1
ATOM 1211 C CA . ARG A 1 151 ? -11.787 9.084 7.101 1.00 97.94 151 ARG A CA 1
ATOM 1212 C C . ARG A 1 151 ? -11.699 8.603 5.653 1.00 97.94 151 ARG A C 1
ATOM 1214 O O . ARG A 1 151 ? -12.721 8.549 4.981 1.00 97.94 151 ARG A O 1
ATOM 1221 N N . MET A 1 152 ? -10.510 8.208 5.194 1.00 95.69 152 MET A N 1
ATOM 1222 C CA . MET A 1 152 ? -10.318 7.737 3.815 1.00 95.69 152 MET A CA 1
ATOM 1223 C C . MET A 1 152 ? -11.107 6.451 3.530 1.00 95.69 152 MET A C 1
ATOM 1225 O O . MET A 1 152 ? -11.714 6.320 2.470 1.00 95.69 152 MET A O 1
ATOM 1229 N N . ALA A 1 153 ? -11.164 5.527 4.493 1.00 97.25 153 ALA A N 1
ATOM 1230 C CA . ALA A 1 153 ? -11.989 4.324 4.383 1.00 97.25 153 ALA A CA 1
ATOM 1231 C C . ALA A 1 153 ? -13.496 4.625 4.440 1.00 97.25 153 ALA A C 1
ATOM 1233 O O . ALA A 1 153 ? -14.288 3.986 3.748 1.00 97.25 153 ALA A O 1
ATOM 1234 N N . TYR A 1 154 ? -13.910 5.613 5.239 1.00 97.06 154 TYR A N 1
ATOM 1235 C CA . TYR A 1 154 ? -15.298 6.059 5.304 1.00 97.06 154 TYR A CA 1
ATOM 1236 C C . TYR A 1 154 ? -15.782 6.565 3.944 1.00 97.06 154 TYR A C 1
ATOM 1238 O O . TYR A 1 154 ? -16.918 6.264 3.583 1.00 97.06 154 TYR A O 1
ATOM 1246 N N . ASP A 1 155 ? -14.938 7.263 3.182 1.00 94.94 155 ASP A N 1
ATOM 1247 C CA . ASP A 1 155 ? -15.285 7.823 1.869 1.00 94.94 155 ASP A CA 1
ATOM 1248 C C . ASP A 1 155 ? -15.581 6.744 0.806 1.00 94.94 155 ASP A C 1
ATOM 1250 O O . ASP A 1 155 ? -16.350 6.997 -0.118 1.00 94.94 155 ASP A O 1
ATOM 1254 N N . ILE A 1 156 ? -15.047 5.526 0.964 1.00 94.19 156 ILE A N 1
ATOM 1255 C CA . ILE A 1 156 ? -15.224 4.409 0.012 1.00 94.19 156 ILE A CA 1
ATOM 1256 C C . ILE A 1 156 ? -16.140 3.283 0.519 1.00 94.19 156 ILE A C 1
ATOM 1258 O O . ILE A 1 156 ? -16.322 2.268 -0.147 1.00 94.19 156 ILE A O 1
ATOM 1262 N N . ARG A 1 157 ? -16.718 3.419 1.716 1.00 93.50 157 ARG A N 1
ATOM 1263 C CA . ARG A 1 157 ? -17.399 2.316 2.426 1.00 93.50 157 ARG A CA 1
ATOM 1264 C C . ARG A 1 157 ? -18.650 1.751 1.739 1.00 93.50 157 ARG A C 1
ATOM 1266 O O . ARG A 1 157 ? -19.098 0.658 2.094 1.00 93.50 157 ARG A O 1
ATOM 1273 N N . ASP A 1 158 ? -19.235 2.542 0.844 1.00 93.31 158 ASP A N 1
ATOM 1274 C CA . ASP A 1 158 ? -20.486 2.249 0.143 1.00 93.31 158 ASP A CA 1
ATOM 1275 C C . ASP A 1 158 ? -20.234 1.742 -1.296 1.00 93.31 158 ASP A C 1
ATOM 1277 O O . ASP A 1 158 ? -21.193 1.477 -2.019 1.00 93.31 158 ASP A O 1
ATOM 1281 N N . LEU A 1 159 ? -18.963 1.580 -1.700 1.00 90.38 159 LEU A N 1
ATOM 1282 C CA . LEU A 1 159 ? -18.581 0.939 -2.962 1.00 90.38 159 LEU A CA 1
ATOM 1283 C C . LEU A 1 159 ? -18.966 -0.549 -2.976 1.00 90.38 159 LEU A C 1
ATOM 1285 O O . LEU A 1 159 ? -19.033 -1.211 -1.932 1.00 90.38 159 LEU A O 1
ATOM 1289 N N . SER A 1 160 ? -19.205 -1.078 -4.174 1.00 88.31 160 SER A N 1
ATOM 1290 C CA . SER A 1 160 ? -19.416 -2.509 -4.402 1.00 88.31 160 SER A CA 1
ATOM 1291 C C . SER A 1 160 ? -18.143 -3.326 -4.149 1.00 88.31 160 SER A C 1
ATOM 1293 O O . SER A 1 160 ? -17.037 -2.791 -4.098 1.00 88.31 160 SER A O 1
ATOM 1295 N N . GLU A 1 161 ? -18.285 -4.645 -3.991 1.00 82.75 161 GLU A N 1
ATOM 1296 C CA . GLU A 1 161 ? -17.134 -5.539 -3.791 1.00 82.75 161 GLU A CA 1
ATOM 1297 C C . GLU A 1 161 ? -16.138 -5.468 -4.957 1.00 82.75 161 GLU A C 1
ATOM 1299 O O . GLU A 1 161 ? -14.938 -5.370 -4.718 1.00 82.75 161 GLU A O 1
ATOM 1304 N N . ASP A 1 162 ? -16.626 -5.417 -6.199 1.00 82.25 162 ASP A N 1
ATOM 1305 C CA . ASP A 1 162 ? -15.776 -5.297 -7.390 1.00 82.25 162 ASP A CA 1
ATOM 1306 C C . ASP A 1 162 ? -14.995 -3.971 -7.407 1.00 82.25 162 ASP A C 1
ATOM 1308 O O . ASP A 1 162 ? -13.805 -3.943 -7.725 1.00 82.25 162 ASP A O 1
ATOM 1312 N N . GLU A 1 163 ? -15.628 -2.867 -7.002 1.00 85.00 163 GLU A N 1
ATOM 1313 C CA . GLU A 1 163 ? -14.963 -1.562 -6.887 1.00 85.00 163 GLU A CA 1
ATOM 1314 C C . GLU A 1 163 ? -13.916 -1.538 -5.762 1.00 85.00 163 GLU A C 1
ATOM 1316 O O . GLU A 1 163 ? -12.867 -0.908 -5.908 1.00 85.00 163 GLU A O 1
ATOM 1321 N N . LEU A 1 164 ? -14.172 -2.240 -4.653 1.00 84.31 164 LEU A N 1
ATOM 1322 C CA . LEU A 1 164 ? -13.231 -2.375 -3.534 1.00 84.31 164 LEU A CA 1
ATOM 1323 C C . LEU A 1 164 ? -12.029 -3.256 -3.882 1.00 84.31 164 LEU A C 1
ATOM 1325 O O . LEU A 1 164 ? -10.931 -3.008 -3.381 1.00 84.31 164 LEU A O 1
ATOM 1329 N N . ILE A 1 165 ? -12.209 -4.260 -4.744 1.00 79.19 165 ILE A N 1
ATOM 1330 C CA . ILE A 1 165 ? -11.098 -5.048 -5.297 1.00 79.19 165 ILE A CA 1
ATOM 1331 C C . ILE A 1 165 ? -10.169 -4.148 -6.126 1.00 79.19 165 ILE A C 1
ATOM 1333 O O . ILE A 1 165 ? -8.955 -4.323 -6.073 1.00 79.19 165 ILE A O 1
ATOM 1337 N N . GLY A 1 166 ? -10.719 -3.160 -6.840 1.00 77.38 166 GLY A N 1
ATOM 1338 C CA . GLY A 1 166 ? -9.943 -2.171 -7.596 1.00 77.38 166 GLY A CA 1
ATOM 1339 C C . GLY A 1 166 ? -9.295 -1.063 -6.753 1.00 77.38 166 GLY A C 1
ATOM 1340 O O . GLY A 1 166 ? -8.453 -0.335 -7.267 1.00 77.38 166 GLY A O 1
ATOM 1341 N N . GLN A 1 167 ? -9.670 -0.918 -5.477 1.00 83.62 167 GLN A N 1
ATOM 1342 C CA . GLN A 1 167 ? -9.131 0.092 -4.550 1.00 83.62 167 GLN A CA 1
ATOM 1343 C C . GLN A 1 167 ? -8.812 -0.527 -3.176 1.00 83.62 167 GLN A C 1
ATOM 1345 O O . GLN A 1 167 ? -9.438 -0.183 -2.166 1.00 83.62 167 GLN A O 1
ATOM 1350 N N . PRO A 1 168 ? -7.871 -1.488 -3.127 1.00 90.25 168 PRO A N 1
ATOM 1351 C CA . PRO A 1 168 ? -7.597 -2.292 -1.937 1.00 90.25 168 PRO A CA 1
ATOM 1352 C C . PRO A 1 168 ? -6.916 -1.531 -0.791 1.00 90.25 168 PRO A C 1
ATOM 1354 O O . PRO A 1 168 ? -6.948 -1.976 0.357 1.00 90.25 168 PRO A O 1
ATOM 1357 N N . ASP A 1 169 ? -6.305 -0.392 -1.096 1.00 93.75 169 ASP A N 1
ATOM 1358 C CA . ASP A 1 169 ? -5.436 0.390 -0.223 1.00 93.75 169 ASP A CA 1
ATOM 1359 C C . ASP A 1 169 ? -6.180 0.958 1.001 1.00 93.75 169 ASP A C 1
ATOM 1361 O O . ASP A 1 169 ? -5.864 0.637 2.150 1.00 93.75 169 ASP A O 1
ATOM 1365 N N . LYS A 1 170 ? -7.234 1.748 0.785 1.00 95.62 170 LYS A N 1
ATOM 1366 C CA . LYS A 1 170 ? -7.940 2.474 1.856 1.00 95.62 170 LYS A CA 1
ATOM 1367 C C . LYS A 1 170 ? -8.688 1.531 2.792 1.00 95.62 170 LYS A C 1
ATOM 1369 O O . LYS A 1 170 ? -8.623 1.681 4.015 1.00 95.62 170 LYS A O 1
ATOM 1374 N N . TRP A 1 171 ? -9.415 0.555 2.241 1.00 95.44 171 TRP A N 1
ATOM 1375 C CA . TRP A 1 171 ? -10.152 -0.394 3.077 1.00 95.44 171 TRP A CA 1
ATOM 1376 C C . TRP A 1 171 ? -9.206 -1.388 3.748 1.00 95.44 171 TRP A C 1
ATOM 1378 O O . TRP A 1 171 ? -9.433 -1.736 4.908 1.00 95.44 171 TRP A O 1
ATOM 1388 N N . GLY A 1 172 ? -8.117 -1.778 3.076 1.00 96.69 172 GLY A N 1
ATOM 1389 C CA . GLY A 1 172 ? -7.058 -2.592 3.658 1.00 96.69 172 GLY A CA 1
ATOM 1390 C C . GLY A 1 172 ? -6.396 -1.903 4.852 1.00 96.69 172 GLY A C 1
ATOM 1391 O O . GLY A 1 172 ? -6.246 -2.516 5.908 1.00 96.69 172 GLY A O 1
ATOM 1392 N N . ALA A 1 173 ? -6.096 -0.604 4.755 1.00 98.25 173 ALA A N 1
ATOM 1393 C CA . ALA A 1 173 ? -5.540 0.172 5.866 1.00 98.25 173 ALA A CA 1
ATOM 1394 C C . ALA A 1 173 ? -6.499 0.240 7.067 1.00 98.25 173 ALA A C 1
ATOM 1396 O O . ALA A 1 173 ? -6.080 0.050 8.212 1.00 98.25 173 ALA A O 1
ATOM 1397 N N . ALA A 1 174 ? -7.798 0.450 6.829 1.00 98.38 174 ALA A N 1
ATOM 1398 C CA . ALA A 1 174 ? -8.798 0.387 7.894 1.00 98.38 174 ALA A CA 1
ATOM 1399 C C . ALA A 1 174 ? -8.929 -1.023 8.488 1.00 98.38 174 ALA A C 1
ATOM 1401 O O . ALA A 1 174 ? -9.041 -1.165 9.704 1.00 98.38 174 ALA A O 1
ATOM 1402 N N . ALA A 1 175 ? -8.872 -2.073 7.671 1.00 97.50 175 ALA A N 1
ATOM 1403 C CA . ALA A 1 175 ? -8.876 -3.453 8.143 1.00 97.50 175 ALA A CA 1
ATOM 1404 C C . ALA A 1 175 ? -7.663 -3.746 9.046 1.00 97.50 175 ALA A C 1
ATOM 1406 O O . ALA A 1 175 ? -7.837 -4.276 10.145 1.00 97.50 175 ALA A O 1
ATOM 1407 N N . LEU A 1 176 ? -6.459 -3.322 8.653 1.00 98.25 176 LEU A N 1
ATOM 1408 C CA . LEU A 1 176 ? -5.250 -3.435 9.475 1.00 98.25 176 LEU A CA 1
ATOM 1409 C C . LEU A 1 176 ? -5.363 -2.636 10.779 1.00 98.25 176 LEU A C 1
ATOM 1411 O O . LEU A 1 176 ? -5.021 -3.149 11.845 1.00 98.25 176 LEU A O 1
ATOM 1415 N N . LEU A 1 177 ? -5.918 -1.421 10.737 1.00 98.62 177 LEU A N 1
ATOM 1416 C CA . LEU A 1 177 ? -6.208 -0.649 11.946 1.00 98.62 177 LEU A CA 1
ATOM 1417 C C . LEU A 1 177 ? -7.199 -1.383 12.860 1.00 98.62 177 LEU A C 1
ATOM 1419 O O . LEU A 1 177 ? -7.013 -1.416 14.073 1.00 98.62 177 LEU A O 1
ATOM 1423 N N . LEU A 1 178 ? -8.241 -2.010 12.314 1.00 98.56 178 LEU A N 1
ATOM 1424 C CA . LEU A 1 178 ? -9.163 -2.814 13.115 1.00 98.56 178 LEU A CA 1
ATOM 1425 C C . LEU A 1 178 ? -8.433 -3.991 13.771 1.00 98.56 178 LEU A C 1
ATOM 1427 O O . LEU A 1 178 ? -8.628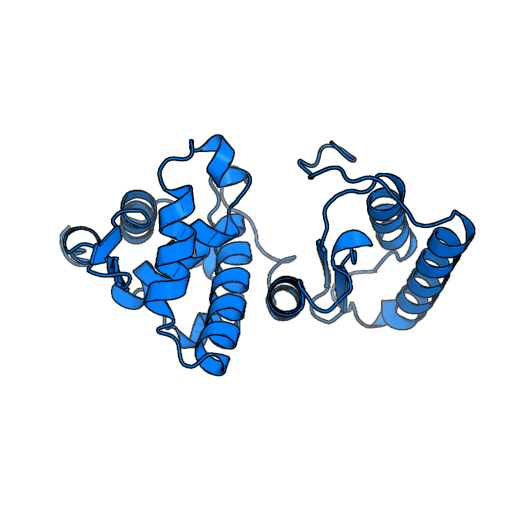 -4.253 14.957 1.00 98.56 178 LEU A O 1
ATOM 1431 N N . MET A 1 179 ? -7.548 -4.662 13.036 1.00 97.56 179 MET A N 1
ATOM 1432 C CA . MET A 1 179 ? -6.733 -5.753 13.567 1.00 97.56 179 MET A CA 1
ATOM 1433 C C . MET A 1 179 ? -5.820 -5.305 14.715 1.00 97.56 179 MET A C 1
ATOM 1435 O O . MET A 1 179 ? -5.710 -6.043 15.698 1.00 97.56 179 MET A O 1
ATOM 1439 N N . THR A 1 180 ? -5.227 -4.104 14.658 1.00 98.06 180 THR A N 1
ATOM 1440 C CA . THR A 1 180 ? -4.459 -3.562 15.797 1.00 98.06 180 THR A CA 1
ATOM 1441 C C . THR A 1 180 ? -5.362 -3.313 17.004 1.00 98.06 180 THR A C 1
ATOM 1443 O O . THR A 1 180 ? -5.017 -3.710 18.117 1.00 98.06 180 THR A O 1
ATOM 1446 N N . LYS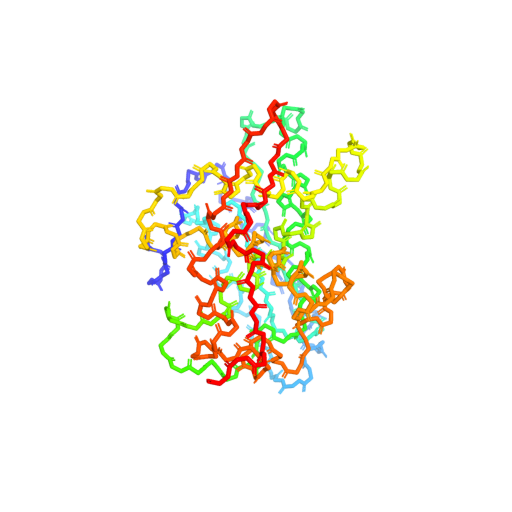 A 1 181 ? -6.562 -2.740 16.811 1.00 97.75 181 LYS A N 1
ATOM 1447 C CA . LYS A 1 181 ? -7.524 -2.510 17.911 1.00 97.75 181 LYS A CA 1
ATOM 1448 C C . LYS A 1 181 ? -8.040 -3.803 18.538 1.00 97.75 181 LYS A C 1
ATOM 1450 O O . LYS A 1 181 ? -8.353 -3.821 19.727 1.00 97.75 181 LYS A O 1
ATOM 1455 N N . LEU A 1 182 ? -8.110 -4.877 17.757 1.00 96.31 182 LEU A N 1
ATOM 1456 C CA . LEU A 1 182 ? -8.489 -6.212 18.216 1.00 96.31 182 LEU A CA 1
ATOM 1457 C C . LEU A 1 182 ? -7.309 -7.017 18.792 1.00 96.31 182 LEU A C 1
ATOM 1459 O O . LEU A 1 182 ? -7.502 -8.165 19.189 1.00 96.31 182 LEU A O 1
ATOM 1463 N N . ASN A 1 183 ? -6.104 -6.435 18.867 1.00 94.88 183 ASN A N 1
ATOM 1464 C CA . ASN A 1 183 ? -4.866 -7.105 19.284 1.00 94.88 183 ASN A CA 1
ATOM 1465 C C . ASN A 1 183 ? -4.553 -8.376 18.466 1.00 94.88 183 ASN A C 1
ATOM 1467 O O . ASN A 1 183 ? -4.024 -9.354 18.998 1.00 94.88 183 ASN A O 1
ATOM 1471 N N . LEU A 1 184 ? -4.909 -8.383 17.178 1.00 93.69 184 LEU A N 1
ATOM 1472 C CA . LEU A 1 184 ? -4.586 -9.472 16.249 1.00 93.69 184 LEU A CA 1
ATOM 1473 C C . LEU A 1 184 ? -3.177 -9.325 15.666 1.00 93.69 184 LEU A C 1
ATOM 1475 O O . LEU A 1 184 ? -2.539 -10.326 15.359 1.00 93.69 184 LEU A O 1
ATOM 1479 N N . LEU A 1 185 ? -2.696 -8.088 15.547 1.00 94.94 185 LEU A N 1
ATOM 1480 C CA . LEU A 1 185 ? -1.327 -7.737 15.179 1.00 94.94 185 LEU A CA 1
ATOM 1481 C C . LEU A 1 185 ? -0.914 -6.445 15.890 1.00 94.94 185 LEU A C 1
ATOM 1483 O O . LEU A 1 185 ? -1.752 -5.743 16.461 1.00 94.94 185 LEU A O 1
ATOM 1487 N N . SER A 1 186 ? 0.378 -6.125 15.854 1.00 96.25 186 SER A N 1
ATOM 1488 C CA . SER A 1 186 ? 0.896 -4.879 16.426 1.00 96.25 186 SER A CA 1
ATOM 1489 C C . SER A 1 186 ? 0.993 -3.779 15.369 1.00 96.25 186 SER A C 1
ATOM 1491 O O . SER A 1 186 ? 1.325 -4.047 14.217 1.00 96.25 186 SER A O 1
ATOM 1493 N N . GLU A 1 187 ? 0.772 -2.522 15.755 1.00 96.81 187 GLU A N 1
ATOM 1494 C CA . GLU A 1 187 ? 1.020 -1.390 14.850 1.00 96.81 187 GLU A CA 1
ATOM 1495 C C . GLU A 1 187 ? 2.481 -1.364 14.375 1.00 96.81 187 GLU A C 1
ATOM 1497 O O . GLU A 1 187 ? 2.741 -1.119 13.201 1.00 96.81 187 GLU A O 1
ATOM 1502 N N . ASN A 1 188 ? 3.428 -1.697 15.259 1.00 97.31 188 ASN A N 1
ATOM 1503 C CA . ASN A 1 188 ? 4.848 -1.754 14.915 1.00 97.31 188 ASN A CA 1
ATOM 1504 C C . ASN A 1 188 ? 5.116 -2.701 13.746 1.00 97.31 188 ASN A C 1
ATOM 1506 O O . ASN A 1 188 ? 5.820 -2.294 12.835 1.00 97.31 188 ASN A O 1
ATOM 1510 N N . SER A 1 189 ? 4.485 -3.881 13.717 1.00 96.44 189 SER A N 1
ATOM 1511 C CA . SER A 1 189 ? 4.682 -4.831 12.613 1.00 96.44 189 SER A CA 1
ATOM 1512 C C . SER A 1 189 ? 4.240 -4.301 11.247 1.00 96.44 189 SER A C 1
ATOM 1514 O O . SER A 1 189 ? 4.784 -4.702 10.221 1.00 96.44 189 SER A O 1
ATOM 1516 N N . ILE A 1 190 ? 3.283 -3.366 11.216 1.00 97.12 190 ILE A N 1
ATOM 1517 C CA . ILE A 1 190 ? 2.976 -2.613 9.997 1.00 97.12 190 ILE A CA 1
ATOM 1518 C C . ILE A 1 190 ? 4.082 -1.576 9.788 1.00 97.12 190 ILE A C 1
ATOM 1520 O O . ILE A 1 190 ? 4.724 -1.545 8.750 1.00 97.12 190 ILE A O 1
ATOM 1524 N N . MET A 1 191 ? 4.367 -0.732 10.775 1.00 97.19 191 MET A N 1
ATOM 1525 C CA . MET A 1 191 ? 5.280 0.400 10.590 1.00 97.19 191 MET A CA 1
ATOM 1526 C C . MET A 1 191 ? 6.723 0.014 10.224 1.00 97.19 191 MET A C 1
ATOM 1528 O O . MET A 1 191 ? 7.385 0.782 9.531 1.00 97.19 191 MET A O 1
ATOM 1532 N N . ASP A 1 192 ? 7.211 -1.141 10.672 1.00 96.00 192 ASP A N 1
ATOM 1533 C CA . ASP A 1 192 ? 8.553 -1.661 10.380 1.00 96.00 192 ASP A CA 1
ATOM 1534 C C . ASP A 1 192 ? 8.580 -2.731 9.280 1.00 96.00 192 ASP A C 1
ATOM 1536 O O . ASP A 1 192 ? 9.637 -3.296 9.006 1.00 96.00 192 ASP A O 1
ATOM 1540 N N . SER A 1 193 ? 7.438 -2.984 8.631 1.00 94.06 193 SER A N 1
ATOM 1541 C CA . SER A 1 193 ? 7.228 -3.979 7.569 1.00 94.06 193 SER A CA 1
ATOM 1542 C C . SER A 1 193 ? 7.425 -5.453 7.951 1.00 94.06 193 SER A C 1
ATOM 1544 O O . SER A 1 193 ? 7.258 -6.310 7.085 1.00 94.06 193 SER A O 1
ATOM 1546 N N . SER A 1 194 ? 7.664 -5.794 9.224 1.00 94.19 194 SER A N 1
ATOM 1547 C CA . SER A 1 194 ? 7.802 -7.200 9.660 1.00 94.19 194 SER A CA 1
ATOM 1548 C C . SER A 1 194 ? 6.523 -8.036 9.505 1.00 94.19 194 SER A C 1
ATOM 1550 O O . SER A 1 194 ? 6.574 -9.265 9.511 1.00 94.19 194 SER A O 1
ATOM 1552 N N . LEU A 1 195 ? 5.363 -7.398 9.299 1.00 93.00 195 LEU A N 1
ATOM 1553 C CA . LEU A 1 195 ? 4.127 -8.060 8.858 1.00 93.00 195 LEU A CA 1
ATOM 1554 C C . LEU A 1 195 ? 4.284 -8.779 7.501 1.00 93.00 195 LEU A C 1
ATOM 1556 O O . LEU A 1 195 ? 3.533 -9.707 7.202 1.00 93.00 195 LEU A O 1
ATOM 1560 N N . PHE A 1 196 ? 5.252 -8.352 6.690 1.00 92.50 196 PHE A N 1
ATOM 1561 C CA . PHE A 1 196 ? 5.561 -8.868 5.355 1.00 92.50 196 PHE A CA 1
ATOM 1562 C C . PHE A 1 196 ? 6.823 -9.735 5.370 1.00 92.50 196 PHE A C 1
ATOM 1564 O O . PHE A 1 196 ? 7.630 -9.711 4.440 1.00 92.50 196 PHE A O 1
ATOM 1571 N N . ASP A 1 197 ? 6.988 -10.498 6.451 1.00 90.06 197 ASP A N 1
ATOM 1572 C CA . ASP A 1 197 ? 7.975 -11.558 6.569 1.00 90.06 197 ASP A CA 1
ATOM 1573 C C . ASP A 1 197 ? 7.277 -12.923 6.642 1.00 90.06 197 ASP A C 1
ATOM 1575 O O . ASP A 1 197 ? 6.205 -13.085 7.230 1.00 90.06 197 ASP A O 1
ATOM 1579 N N . ASN A 1 198 ? 7.927 -13.948 6.081 1.00 87.94 198 ASN A N 1
ATOM 1580 C CA . ASN A 1 198 ? 7.498 -15.351 6.157 1.00 87.94 198 ASN A CA 1
ATOM 1581 C C . ASN A 1 198 ? 6.054 -15.614 5.685 1.00 87.94 198 ASN A C 1
ATOM 1583 O O . ASN A 1 198 ? 5.439 -16.610 6.087 1.00 87.94 198 ASN A O 1
ATOM 1587 N N . CYS A 1 199 ? 5.503 -14.750 4.828 1.00 87.44 199 CYS A N 1
ATOM 1588 C CA . CYS A 1 199 ? 4.138 -14.858 4.330 1.00 87.44 199 CYS A CA 1
ATOM 1589 C C . CYS A 1 199 ? 3.088 -14.850 5.444 1.00 87.44 199 CYS A C 1
ATOM 1591 O O . CYS A 1 199 ? 2.046 -15.498 5.309 1.00 87.44 199 CYS A O 1
ATOM 1593 N N . ALA A 1 200 ? 3.331 -14.118 6.539 1.00 86.19 200 ALA A N 1
ATOM 1594 C CA . ALA A 1 200 ? 2.412 -14.031 7.678 1.00 86.19 200 ALA A CA 1
ATOM 1595 C C . ALA A 1 200 ? 0.985 -13.638 7.245 1.00 86.19 200 ALA A C 1
ATOM 1597 O O . ALA A 1 200 ? 0.009 -14.216 7.728 1.00 86.19 200 ALA A O 1
ATOM 1598 N N . ARG A 1 201 ? 0.851 -12.753 6.243 1.00 84.69 201 ARG A N 1
ATOM 1599 C CA . ARG A 1 201 ? -0.441 -12.354 5.640 1.00 84.69 201 ARG A CA 1
ATOM 1600 C C . ARG A 1 201 ? -1.282 -13.510 5.068 1.00 84.69 201 ARG A C 1
ATOM 1602 O O . ARG A 1 201 ? -2.498 -13.385 4.997 1.00 84.69 201 ARG A O 1
ATOM 1609 N N . GLU A 1 202 ? -0.656 -14.620 4.673 1.00 81.31 202 GLU A N 1
ATOM 1610 C CA . GLU A 1 202 ? -1.329 -15.826 4.148 1.00 81.31 202 GLU A CA 1
ATOM 1611 C C . GLU A 1 202 ? -1.324 -16.998 5.147 1.00 81.31 202 GLU A C 1
ATOM 1613 O O . GLU A 1 202 ? -2.169 -17.901 5.086 1.00 81.31 202 GLU A O 1
ATOM 1618 N N . ASN A 1 203 ? -0.333 -17.038 6.040 1.00 83.19 203 ASN A N 1
ATOM 1619 C CA . ASN A 1 203 ? -0.108 -18.160 6.949 1.00 83.19 203 ASN A CA 1
ATOM 1620 C C . ASN A 1 203 ? -0.777 -17.964 8.307 1.00 83.19 203 ASN A C 1
ATOM 1622 O O . ASN A 1 203 ? -1.475 -18.867 8.767 1.00 83.19 203 ASN A O 1
ATOM 1626 N N . ASP A 1 204 ? -0.602 -16.791 8.906 1.00 85.38 204 ASP A N 1
ATOM 1627 C CA . ASP A 1 204 ? -1.107 -16.481 10.245 1.00 85.38 204 ASP A CA 1
ATOM 1628 C C . ASP A 1 204 ? -2.511 -15.871 10.174 1.00 85.38 204 ASP A C 1
ATOM 1630 O O . ASP A 1 204 ? -3.337 -16.048 11.071 1.00 85.38 204 ASP A O 1
ATOM 1634 N N . PHE A 1 205 ? -2.801 -15.192 9.064 1.00 85.00 205 PHE A N 1
ATOM 1635 C CA . PHE A 1 205 ? -4.072 -14.537 8.787 1.00 85.00 205 PHE A CA 1
ATOM 1636 C C . PHE A 1 205 ? -4.835 -15.269 7.684 1.00 85.00 205 PHE A C 1
ATOM 1638 O O . PHE A 1 205 ? -5.072 -14.723 6.612 1.00 85.00 205 PHE A O 1
ATOM 1645 N N . ASP A 1 206 ? -5.238 -16.517 7.935 1.00 81.06 206 ASP A N 1
ATOM 1646 C CA . ASP A 1 206 ? -6.047 -17.284 6.979 1.00 81.06 206 ASP A CA 1
ATOM 1647 C C . ASP A 1 206 ? -7.362 -16.547 6.662 1.00 81.06 206 ASP A C 1
ATOM 1649 O O . ASP A 1 206 ? -8.092 -16.120 7.565 1.00 81.06 206 ASP A O 1
ATOM 1653 N N . SER A 1 207 ? -7.684 -16.418 5.373 1.00 81.12 207 SER A N 1
ATOM 1654 C CA . SER A 1 207 ? -8.912 -15.788 4.868 1.00 81.12 207 SER A CA 1
ATOM 1655 C C . SER A 1 207 ? -10.210 -16.361 5.457 1.00 81.12 207 SER A C 1
ATOM 1657 O O . SER A 1 207 ? -11.201 -15.635 5.562 1.00 81.12 207 SER A O 1
ATOM 1659 N N . ASN A 1 208 ? -10.205 -17.622 5.891 1.00 82.50 208 ASN A N 1
ATOM 1660 C CA . ASN A 1 208 ? -11.353 -18.315 6.478 1.00 82.50 208 ASN A CA 1
ATOM 1661 C C . ASN A 1 208 ? -11.383 -18.261 8.011 1.00 82.50 208 ASN A C 1
ATOM 1663 O O . ASN A 1 208 ? -12.339 -18.739 8.625 1.00 82.50 208 ASN A O 1
ATOM 1667 N N . SER A 1 209 ? -10.356 -17.692 8.650 1.00 87.25 209 SER A N 1
ATOM 1668 C CA . SER A 1 209 ? -10.344 -17.512 10.103 1.00 87.25 209 SER A CA 1
ATOM 1669 C C . SER A 1 209 ? -11.484 -16.593 10.555 1.00 87.25 209 SER A C 1
ATOM 1671 O O . SER A 1 209 ? -11.875 -15.652 9.857 1.00 87.25 209 SER A O 1
ATOM 1673 N N . ARG A 1 210 ? -12.027 -16.842 11.753 1.00 91.12 210 ARG A N 1
ATOM 1674 C CA . ARG A 1 210 ? -13.126 -16.029 12.309 1.00 91.12 210 ARG A CA 1
ATOM 1675 C C . ARG A 1 210 ? -12.693 -14.582 12.514 1.00 91.12 210 ARG A C 1
ATOM 1677 O O . ARG A 1 210 ? -13.492 -13.668 12.332 1.00 91.12 210 ARG A O 1
ATOM 1684 N N . GLU A 1 211 ? -11.429 -14.399 12.864 1.00 92.31 211 GLU A N 1
ATOM 1685 C CA . GLU A 1 211 ? -10.734 -13.129 12.994 1.00 92.31 211 GLU A CA 1
ATOM 1686 C C . GLU A 1 211 ? -10.821 -12.319 11.696 1.00 92.31 211 GLU A C 1
ATOM 1688 O O . GLU A 1 211 ? -11.339 -11.202 11.699 1.00 92.31 211 GLU A O 1
ATOM 1693 N N . ILE A 1 212 ? -10.377 -12.889 10.572 1.00 91.75 212 ILE A N 1
ATOM 1694 C CA . ILE A 1 212 ? -10.378 -12.184 9.287 1.00 91.75 212 ILE A CA 1
ATOM 1695 C C . ILE A 1 212 ? -11.794 -11.984 8.753 1.00 91.75 212 ILE A C 1
ATOM 1697 O O . ILE A 1 212 ? -12.098 -10.912 8.232 1.00 91.75 212 ILE A O 1
ATOM 1701 N N . GLN A 1 213 ? -12.692 -12.952 8.936 1.00 91.88 213 GLN A N 1
ATOM 1702 C CA . GLN A 1 213 ? -14.102 -12.791 8.567 1.00 91.88 213 GLN A CA 1
ATOM 1703 C C . GLN A 1 213 ? -14.765 -11.641 9.338 1.00 91.88 213 GLN A C 1
ATOM 1705 O O . GLN A 1 213 ? -15.502 -10.841 8.756 1.00 91.88 213 GLN A O 1
ATOM 1710 N N . HIS A 1 214 ? -14.460 -11.498 10.631 1.00 94.81 214 HIS A N 1
ATOM 1711 C CA . HIS A 1 214 ? -14.920 -10.361 11.428 1.00 94.81 214 HIS A CA 1
ATOM 1712 C C . HIS A 1 214 ? -14.362 -9.038 10.895 1.00 94.81 214 HIS A C 1
ATOM 1714 O O . HIS A 1 214 ? -15.122 -8.089 10.707 1.00 94.81 214 HIS A O 1
ATOM 1720 N N . VAL A 1 215 ? -13.064 -8.981 10.584 1.00 95.56 215 VAL A N 1
ATOM 1721 C CA . VAL A 1 215 ? -12.418 -7.782 10.025 1.00 95.56 215 VAL A CA 1
ATOM 1722 C C . VAL A 1 215 ? -13.038 -7.386 8.681 1.00 95.56 215 VAL A C 1
ATOM 1724 O O . VAL A 1 215 ? -13.472 -6.244 8.530 1.00 95.56 215 VAL A O 1
ATOM 1727 N N . LYS A 1 216 ? -13.178 -8.325 7.736 1.00 92.62 216 LYS A N 1
ATOM 1728 C CA . LYS A 1 216 ? -13.807 -8.089 6.422 1.00 92.62 216 LYS A CA 1
ATOM 1729 C C . LYS A 1 216 ? -15.255 -7.611 6.550 1.00 92.62 216 LYS A C 1
ATOM 1731 O O . LYS A 1 216 ? -15.695 -6.745 5.798 1.00 92.62 216 LYS A O 1
ATOM 1736 N N . LYS A 1 217 ? -15.997 -8.114 7.537 1.00 93.69 217 LYS A N 1
ATOM 1737 C CA . LYS A 1 217 ? -17.370 -7.672 7.807 1.00 93.69 217 LYS A CA 1
ATOM 1738 C C . LYS A 1 217 ? -17.439 -6.264 8.409 1.00 93.69 217 LYS A C 1
ATOM 1740 O O . LYS A 1 217 ? -18.395 -5.532 8.142 1.00 93.69 217 LYS A O 1
ATOM 1745 N N . HIS A 1 218 ? -16.465 -5.890 9.239 1.00 96.75 218 HIS A N 1
ATOM 1746 C CA . HIS A 1 218 ? -16.565 -4.723 10.116 1.00 96.75 218 HIS A CA 1
ATOM 1747 C C . HIS A 1 218 ? -15.600 -3.569 9.818 1.00 96.75 218 HIS A C 1
ATOM 1749 O O . HIS A 1 218 ? -15.765 -2.518 10.436 1.00 96.75 218 HIS A O 1
ATOM 1755 N N . TRP A 1 219 ? -14.685 -3.675 8.847 1.00 96.50 219 TRP A N 1
ATOM 1756 C CA . TRP A 1 219 ? -13.780 -2.570 8.475 1.00 96.50 219 TRP A CA 1
ATOM 1757 C C . TRP A 1 219 ? -14.529 -1.263 8.155 1.00 96.50 219 TRP A C 1
ATOM 1759 O O . TRP A 1 219 ? -14.046 -0.178 8.457 1.00 96.50 219 TRP A O 1
ATOM 1769 N N . LYS A 1 220 ? -15.749 -1.355 7.609 1.00 96.31 220 LYS A N 1
ATOM 1770 C CA . LYS A 1 220 ? -16.603 -0.202 7.278 1.00 96.31 220 LYS A CA 1
ATOM 1771 C C . LYS A 1 220 ? -17.492 0.303 8.415 1.00 96.31 220 LYS A C 1
ATOM 1773 O O . LYS A 1 220 ? -18.238 1.266 8.240 1.00 96.31 220 LYS A O 1
ATOM 1778 N N . SER A 1 221 ? -17.467 -0.346 9.579 1.00 97.62 221 SER A N 1
ATOM 1779 C CA . SER A 1 221 ? -18.280 0.026 10.745 1.00 97.62 221 SER A CA 1
ATOM 1780 C C . SER A 1 221 ? -17.678 1.248 11.446 1.00 97.62 221 SER A C 1
ATOM 1782 O O . SER A 1 221 ? -17.158 1.159 12.556 1.00 97.62 221 SER A O 1
ATOM 1784 N N . ILE A 1 222 ? -17.737 2.392 10.769 1.00 98.31 222 ILE A N 1
ATOM 1785 C CA . ILE A 1 222 ? -17.084 3.649 11.140 1.00 98.31 222 ILE A CA 1
ATOM 1786 C C . ILE A 1 222 ? -18.159 4.689 11.478 1.00 98.31 222 ILE A C 1
ATOM 1788 O O . ILE A 1 222 ? -19.219 4.743 10.850 1.00 98.31 222 ILE A O 1
ATOM 1792 N N . GLU A 1 223 ? -17.906 5.512 12.489 1.00 97.50 223 GLU A N 1
ATOM 1793 C CA . GLU A 1 223 ? -18.704 6.688 12.832 1.00 97.50 223 GLU A CA 1
ATOM 1794 C C . GLU A 1 223 ? -17.865 7.964 12.725 1.00 97.50 223 GLU A C 1
ATOM 1796 O O . GLU A 1 223 ? -16.665 7.950 12.989 1.00 97.50 223 GLU A O 1
ATOM 1801 N N . ASN A 1 224 ? -18.514 9.070 12.354 1.00 97.38 224 ASN A N 1
ATOM 1802 C CA . ASN A 1 224 ? -17.935 10.409 12.358 1.00 97.38 224 ASN A CA 1
ATOM 1803 C C . ASN A 1 224 ? -18.613 11.236 13.455 1.00 97.38 224 ASN A C 1
ATOM 1805 O O . ASN A 1 224 ? -19.821 11.483 13.403 1.00 97.38 224 ASN A O 1
ATOM 1809 N N . LYS A 1 225 ? -17.831 11.677 14.439 1.00 96.88 225 LYS A N 1
ATOM 1810 C CA . LYS A 1 225 ? -18.266 12.575 15.510 1.00 96.88 225 LYS A CA 1
ATOM 1811 C C . LYS A 1 225 ? -17.456 13.861 15.422 1.00 96.88 225 LYS A C 1
ATOM 1813 O O . LYS A 1 225 ? -16.302 13.904 15.833 1.00 96.88 225 LYS A O 1
ATOM 1818 N N . ASN A 1 226 ? -18.077 14.918 14.898 1.00 94.69 226 ASN A N 1
ATOM 1819 C CA . ASN A 1 226 ? -17.475 16.251 14.760 1.00 94.69 226 ASN A CA 1
ATOM 1820 C C . ASN A 1 226 ? -16.145 16.258 13.976 1.00 94.69 226 ASN A C 1
ATOM 1822 O O . ASN A 1 226 ? -15.208 16.958 14.350 1.00 94.69 226 ASN A O 1
ATOM 1826 N N . GLY A 1 227 ? -16.052 15.469 12.904 1.00 94.75 227 GLY A N 1
ATOM 1827 C CA . GLY A 1 227 ? -14.852 15.366 12.067 1.00 94.75 227 GLY A CA 1
ATOM 1828 C C . GLY A 1 227 ? -13.805 14.373 12.576 1.00 94.75 227 GLY A C 1
ATOM 1829 O O . GLY A 1 227 ? -12.772 14.217 11.932 1.00 94.75 227 GLY A O 1
ATOM 1830 N N . ILE A 1 228 ? -14.063 13.694 13.698 1.00 97.62 228 ILE A N 1
ATOM 1831 C CA . ILE A 1 228 ? -13.220 12.614 14.217 1.00 97.62 228 ILE A CA 1
ATOM 1832 C C . ILE A 1 228 ? -13.870 11.280 13.861 1.00 97.62 228 ILE A C 1
ATOM 1834 O O . ILE A 1 228 ? -15.027 11.030 14.213 1.00 97.62 228 ILE A O 1
ATOM 1838 N N . PHE A 1 229 ? -13.114 10.431 13.174 1.00 98.50 229 PHE A N 1
ATOM 1839 C CA . PHE A 1 229 ? -13.556 9.121 12.718 1.00 98.50 229 PHE A CA 1
ATOM 1840 C C . PHE A 1 229 ? -13.069 8.035 13.674 1.00 98.50 229 PHE A C 1
ATOM 1842 O O . PHE A 1 229 ? -11.909 8.026 14.086 1.00 98.50 229 PHE A O 1
ATOM 1849 N N . SER A 1 230 ? -13.958 7.112 14.028 1.00 98.38 230 SER A N 1
ATOM 1850 C CA . SER A 1 230 ? -13.651 5.977 14.901 1.00 98.38 230 SER A CA 1
ATOM 1851 C C . SER A 1 230 ? -14.472 4.751 14.524 1.00 98.38 230 SER A C 1
ATOM 1853 O O . SER A 1 230 ? -15.549 4.863 13.939 1.00 98.38 230 SER A O 1
ATOM 1855 N N . PHE A 1 231 ? -13.993 3.564 14.892 1.00 98.44 231 PHE A N 1
ATOM 1856 C CA . PHE A 1 231 ? -14.807 2.357 14.794 1.00 98.44 231 PHE A CA 1
ATOM 1857 C C . PHE A 1 231 ? -15.992 2.410 15.752 1.00 98.44 231 PHE A C 1
ATOM 1859 O O . PHE A 1 231 ? -15.867 2.816 16.910 1.00 98.44 231 PHE A O 1
ATOM 1866 N N . LYS A 1 232 ? -17.139 1.928 15.280 1.00 97.94 232 LYS A N 1
ATOM 1867 C CA . LYS A 1 232 ? -18.295 1.661 16.127 1.00 97.94 232 LYS A CA 1
ATOM 1868 C C . LYS A 1 232 ? -18.024 0.456 17.030 1.00 97.94 232 LYS A C 1
ATOM 1870 O O . LYS A 1 232 ? -17.198 -0.410 16.729 1.00 97.94 232 LYS A O 1
ATOM 1875 N N . LYS A 1 233 ? -18.751 0.376 18.145 1.00 96.06 233 LYS A N 1
ATOM 1876 C CA . LYS A 1 233 ? -18.527 -0.632 19.193 1.00 96.06 233 LYS A CA 1
ATOM 1877 C C . LYS A 1 233 ? -18.658 -2.068 18.678 1.00 96.06 233 LYS A C 1
ATOM 1879 O O . LYS A 1 233 ? -17.926 -2.936 19.138 1.00 96.06 233 LYS A O 1
ATOM 1884 N N . GLU A 1 234 ? -19.556 -2.324 17.732 1.00 94.94 234 GLU A N 1
ATOM 1885 C CA . GLU A 1 234 ? -19.751 -3.640 17.120 1.00 94.94 234 GLU A CA 1
ATOM 1886 C C . GLU A 1 234 ? -18.499 -4.161 16.404 1.00 94.94 234 GLU A C 1
ATOM 1888 O O . GLU A 1 234 ? -18.223 -5.355 16.476 1.00 94.94 234 GLU A O 1
ATOM 1893 N N . ALA A 1 235 ? -17.703 -3.280 15.792 1.00 96.56 235 ALA A N 1
ATOM 1894 C CA . ALA A 1 235 ? -16.454 -3.666 15.142 1.00 96.56 235 ALA A CA 1
ATOM 1895 C C . ALA A 1 235 ? -15.405 -4.112 16.163 1.00 96.56 235 ALA A C 1
ATOM 1897 O O . ALA A 1 235 ? -14.641 -5.039 15.917 1.00 96.56 235 ALA A O 1
ATOM 1898 N N . LEU A 1 236 ? -15.400 -3.469 17.331 1.00 96.44 236 LEU A N 1
ATOM 1899 C CA . LEU A 1 236 ? -14.444 -3.719 18.409 1.00 96.44 236 LEU A CA 1
ATOM 1900 C C . LEU A 1 236 ? -14.868 -4.877 19.324 1.00 96.44 236 LEU A C 1
ATOM 1902 O O . LEU A 1 236 ? -14.091 -5.324 20.164 1.00 96.44 236 LEU A O 1
ATOM 1906 N N . ASN A 1 237 ? -16.100 -5.367 19.182 1.00 91.56 237 ASN A N 1
ATOM 1907 C CA . ASN A 1 237 ? -16.642 -6.446 19.995 1.00 91.56 237 ASN A CA 1
ATOM 1908 C C . ASN A 1 237 ? -16.396 -7.812 19.339 1.00 91.56 237 ASN A C 1
ATOM 1910 O O . ASN A 1 237 ? -17.323 -8.452 18.845 1.00 91.56 237 ASN A O 1
ATOM 1914 N N . PHE A 1 238 ? -15.138 -8.250 19.340 1.00 89.00 238 PHE A N 1
ATOM 1915 C CA . PHE A 1 238 ? -14.747 -9.585 18.891 1.00 89.00 238 PHE A CA 1
ATOM 1916 C C . PHE A 1 238 ? -14.249 -10.416 20.076 1.00 89.00 238 PHE A C 1
ATOM 1918 O O . PHE A 1 238 ? -13.261 -10.068 20.724 1.00 89.00 238 PHE A O 1
ATOM 1925 N N . ASN A 1 239 ? -14.920 -11.534 20.361 1.00 79.25 239 ASN A N 1
ATOM 1926 C CA . ASN A 1 239 ? -14.463 -12.482 21.371 1.00 79.25 239 ASN A CA 1
ATOM 1927 C C . ASN A 1 239 ? -13.677 -13.616 20.706 1.00 79.25 239 ASN A C 1
ATOM 1929 O O . ASN A 1 239 ? -14.254 -14.564 20.177 1.00 79.25 239 ASN A O 1
ATOM 1933 N N . LYS A 1 240 ? -12.346 -13.548 20.793 1.00 66.44 240 LYS A N 1
ATOM 1934 C CA . LYS A 1 240 ? -11.453 -14.585 20.256 1.00 66.44 240 LYS A CA 1
ATOM 1935 C C . LYS A 1 240 ? -11.713 -15.977 20.865 1.00 66.44 240 LYS A C 1
ATOM 1937 O O . LYS A 1 240 ? -11.446 -16.990 20.222 1.00 66.44 240 LYS A O 1
ATOM 1942 N N . TYR A 1 241 ? -12.289 -16.037 22.070 1.00 67.12 241 TYR A N 1
ATOM 1943 C CA . TYR A 1 241 ? -12.445 -17.257 22.869 1.00 67.12 241 TYR A CA 1
ATOM 1944 C C . TYR A 1 241 ? -13.859 -17.854 22.887 1.00 67.12 241 TYR A C 1
ATOM 1946 O O . TYR A 1 241 ? -14.067 -18.876 23.538 1.00 67.12 241 TYR A O 1
ATOM 1954 N N . SER A 1 242 ? -14.843 -17.252 22.215 1.00 61.38 242 SER A N 1
ATOM 1955 C CA . SER A 1 242 ? -16.168 -17.875 22.092 1.00 61.38 242 SER A CA 1
ATOM 1956 C C . SER A 1 242 ? -16.124 -18.935 20.996 1.00 61.38 242 SER A C 1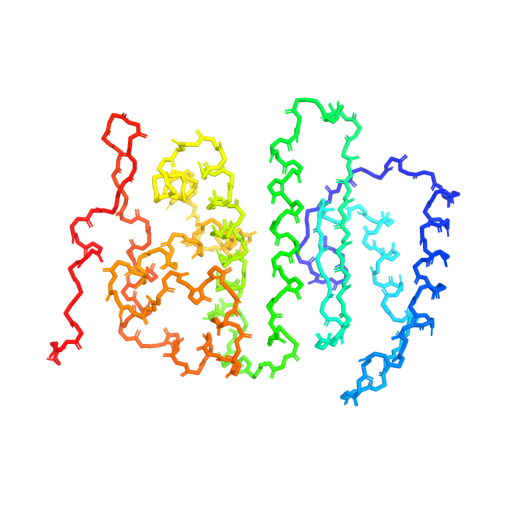
ATOM 1958 O O . SER A 1 242 ? -15.991 -18.559 19.836 1.00 61.38 242 SER A O 1
ATOM 1960 N N . TYR A 1 243 ? -16.182 -20.219 21.350 1.00 50.84 243 TYR A N 1
ATOM 1961 C CA . TYR A 1 243 ? -16.388 -21.323 20.404 1.00 50.84 243 TYR A CA 1
ATOM 1962 C C . TYR A 1 243 ? -17.873 -21.490 20.088 1.00 50.84 243 TYR A C 1
ATOM 1964 O O . TYR A 1 243 ? -18.678 -21.382 21.041 1.00 50.84 243 TYR A O 1
#